Protein AF-0000000083252902 (afdb_homodimer)

Radius of gyration: 25.8 Å; Cα contacts (8 Å, |Δi|>4): 412; ch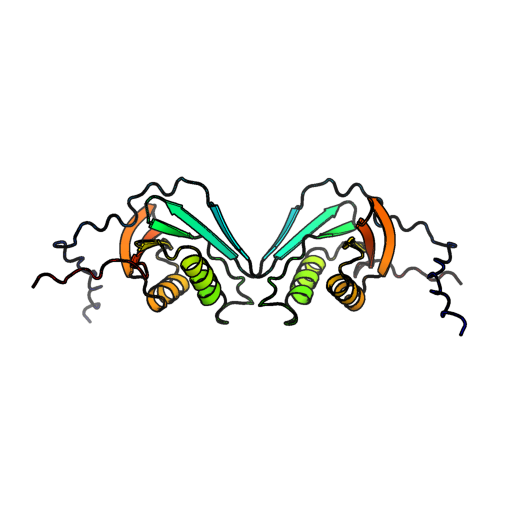ains: 2; bounding box: 54×84×50 Å

Foldseek 3Di:
DDDPPPPPPPPPPVPPPPCPPVPPPPDDDDDDDDAWAKDWDDDPLEIEIDDTDGDPVNPPVCPSVVRVVVSLVVCLSRQKYKYKDWPPCPVVVVSCVVVAKDFDDWDDPDVPTIMTMIMHGHPPHPDPPPPD/DDDPPPPDPPPPPVPPVPCPPVPPPPDDDDDDDDAWAKDWDDDPLEIEIDDTDGDPVNPPVCPSVVRVVVSLVVCLSRQKYKYKDWPVCPVVVVSCVVVAKDFDDWDDPDVPTIMTMIMHGHPPHDDPPPPD

pLDDT: mean 82.48, std 22.42, range [28.53, 98.75]

Sequence (264 aa):
MPQPKKEGIRWNSSSGKRACGRRRRSGPWTRGALVGSVRGSLTEGVGLIGKLIVHPDYQNRGIGKRLMASMEAAWREAKRFELFTGDRSEKNMRLYEKLGYRVCRTRQVHEGLTLVYMEKPGTMAPIATEESMPQPKKEGIRWNSSSGKRACGRRRRSGPWTRGALVGSVRGSLTEGVGLIGKLIVHPDYQNRGIGKRLMASMEAAWREAKRFELFTGDRSEKNMRLYEKLGYRVCRTRQVHEGLTLVYMEKPGTMAPIATEES

Organism: NCBI:txid582686

Secondary structure (DSSP, 8-state):
------------S-S----TTTS-TTSPP-EEEEEEEEEEEEETTEEEEEEEEE-GGG-SSSHHHHHHHHHHHH-TT-SEEEEEEETT-HHHHHHHHHTT-EEEEEEEEETTEEEEEEEEE-TTS-------/------------S------TTTS-TTSPP-EEEEEEEEEEEEETTEEEEEEEEE-GGG-SSSHHHHHHHHHHHH-TT-SEEEEEEETT-HHHHHHHHHTT-EEEEEEEEETTEEEEEEEEE-TTS-------

InterPro domains:
  IPR000182 GNAT domain [PF13508] (32-102)
  IPR000182 GNAT domain [PS51186] (1-123)
  IPR016181 Acyl-CoA N-acyltransferase [SSF55729] (32-121)
  IPR050832 Bacterial Acetyltransferase [PTHR43877] (29-107)

Structure (mmCIF, N/CA/C/O backbone):
data_AF-0000000083252902-model_v1
#
loop_
_entity.id
_entity.type
_entity.pdbx_description
1 polymer 'Acetyltransferase (GNAT) family protein'
#
loop_
_atom_site.group_PDB
_atom_site.id
_atom_site.type_symbol
_atom_site.label_atom_id
_atom_site.label_alt_id
_atom_site.label_comp_id
_atom_site.label_asym_id
_atom_site.label_entity_id
_atom_site.label_seq_id
_atom_site.pdbx_PDB_ins_code
_atom_site.Cartn_x
_atom_site.Cartn_y
_atom_site.Cartn_z
_atom_site.occupancy
_atom_site.B_iso_or_equiv
_atom_site.auth_seq_id
_atom_site.auth_comp_id
_atom_site.auth_asym_id
_atom_site.auth_atom_id
_atom_site.pdbx_PDB_model_num
ATOM 1 N N . MET A 1 1 ? 12.359 45.625 -19.719 1 34.44 1 MET A N 1
ATOM 2 C CA . MET A 1 1 ? 11.047 45.469 -19.109 1 34.44 1 MET A CA 1
ATOM 3 C C . MET A 1 1 ? 11.172 44.969 -17.672 1 34.44 1 MET A C 1
ATOM 5 O O . MET A 1 1 ? 11.922 44.031 -17.406 1 34.44 1 MET A O 1
ATOM 9 N N . PRO A 1 2 ? 10.727 45.656 -16.547 1 32.97 2 PRO A N 1
ATOM 10 C CA . PRO A 1 2 ? 11.125 45.312 -15.188 1 32.97 2 PRO A CA 1
ATOM 11 C C . PRO A 1 2 ? 10.594 43.938 -14.742 1 32.97 2 PRO A C 1
ATOM 13 O O . PRO A 1 2 ? 9.562 43.5 -1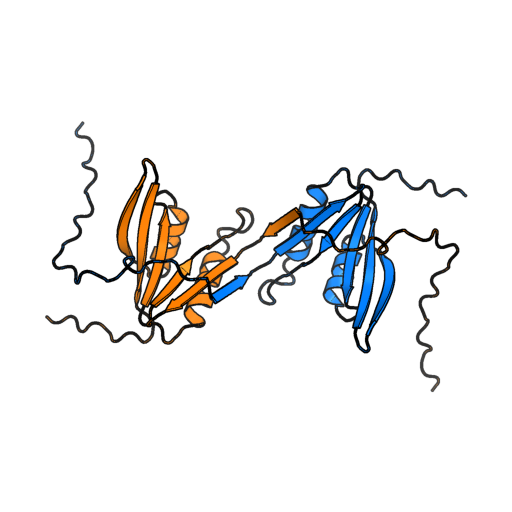5.242 1 32.97 2 PRO A O 1
ATOM 16 N N . GLN A 1 3 ? 11.508 42.969 -14.508 1 35.44 3 GLN A N 1
ATOM 17 C CA . GLN A 1 3 ? 11.211 41.594 -14.117 1 35.44 3 GLN A CA 1
ATOM 18 C C . GLN A 1 3 ? 10.281 41.562 -12.906 1 35.44 3 GLN A C 1
ATOM 20 O O . GLN A 1 3 ? 10.414 42.375 -11.992 1 35.44 3 GLN A O 1
ATOM 25 N N . PRO A 1 4 ? 9.055 41.062 -12.961 1 36.72 4 PRO A N 1
ATOM 26 C CA . PRO A 1 4 ? 8.117 41.094 -11.836 1 36.72 4 PRO A CA 1
ATOM 27 C C . PRO A 1 4 ? 8.75 40.594 -10.539 1 36.72 4 PRO A C 1
ATOM 29 O O . PRO A 1 4 ? 9.578 39.688 -10.547 1 36.72 4 PRO A O 1
ATOM 32 N N . LYS A 1 5 ? 8.977 41.406 -9.57 1 28.53 5 LYS A N 1
ATOM 33 C CA . LYS A 1 5 ? 9.461 41.156 -8.219 1 28.53 5 LYS A CA 1
ATOM 34 C C . LYS A 1 5 ? 8.742 39.969 -7.59 1 28.53 5 LYS A C 1
ATOM 36 O O . LYS A 1 5 ? 7.523 39.844 -7.695 1 28.53 5 LYS A O 1
ATOM 41 N N . LYS A 1 6 ? 9.445 38.844 -7.5 1 36.31 6 LYS A N 1
ATOM 42 C CA . LYS A 1 6 ? 9.047 37.656 -6.727 1 36.31 6 LYS A CA 1
ATOM 43 C C . LYS A 1 6 ? 8.469 38.062 -5.375 1 36.31 6 LYS A C 1
ATOM 45 O O . LYS A 1 6 ? 9.18 38.625 -4.535 1 36.31 6 LYS A O 1
ATOM 50 N N . GLU A 1 7 ? 7.277 38.719 -5.258 1 29.94 7 GLU A N 1
ATOM 51 C CA . GLU A 1 7 ? 6.668 39.125 -3.99 1 29.94 7 GLU A CA 1
ATOM 52 C C . GLU A 1 7 ? 6.887 38.031 -2.924 1 29.94 7 GLU A C 1
ATOM 54 O O . GLU A 1 7 ? 6.449 36.906 -3.082 1 29.94 7 GLU A O 1
ATOM 59 N N . GLY A 1 8 ? 7.938 38.062 -2.117 1 32.16 8 GLY A N 1
ATOM 60 C CA . GLY A 1 8 ? 8.242 37.281 -0.929 1 32.16 8 GLY A CA 1
ATOM 61 C C . GLY A 1 8 ? 7.09 37.219 0.059 1 32.16 8 GLY A C 1
ATOM 62 O O . GLY A 1 8 ? 6.449 38.219 0.333 1 32.16 8 GLY A O 1
ATOM 63 N N . ILE A 1 9 ? 6.305 36.219 0.123 1 36.88 9 ILE A N 1
ATOM 64 C CA . ILE A 1 9 ? 5.297 36.031 1.159 1 36.88 9 ILE A CA 1
ATOM 65 C C . ILE A 1 9 ? 5.809 36.562 2.492 1 36.88 9 ILE A C 1
ATOM 67 O O . ILE A 1 9 ? 6.801 36.062 3.033 1 36.88 9 ILE A O 1
ATOM 71 N N . ARG A 1 10 ? 5.801 37.875 2.686 1 33.16 10 ARG A N 1
ATOM 72 C CA . ARG A 1 10 ? 6.047 38.438 4 1 33.16 10 ARG A CA 1
ATOM 73 C C . ARG A 1 10 ? 5.188 37.781 5.066 1 33.16 10 ARG A C 1
ATOM 75 O O . ARG A 1 10 ? 3.959 37.844 5.016 1 33.16 10 ARG A O 1
ATOM 82 N N . TRP A 1 11 ? 5.75 36.75 5.809 1 34.94 11 TRP A N 1
ATOM 83 C CA . TRP A 1 11 ? 5.207 36.188 7.043 1 34.94 11 TRP A CA 1
ATOM 84 C C . TRP A 1 11 ? 4.941 37.281 8.07 1 34.94 11 TRP A C 1
ATOM 86 O O . TRP A 1 11 ? 5.859 38.031 8.461 1 34.94 11 TRP A O 1
ATOM 96 N N . ASN A 1 12 ? 3.957 38.062 7.988 1 34.09 12 ASN A N 1
ATOM 97 C CA . ASN A 1 12 ? 3.641 38.906 9.141 1 34.09 12 ASN A CA 1
ATOM 98 C C . ASN A 1 12 ? 3.832 38.156 10.453 1 34.09 12 ASN A C 1
ATOM 100 O O . ASN A 1 12 ? 3.301 37.062 10.625 1 34.09 12 ASN A O 1
ATOM 104 N N . SER A 1 13 ? 4.852 38.375 11.266 1 36.44 13 SER A N 1
ATOM 105 C CA . SER A 1 13 ? 5.391 37.906 12.531 1 36.44 13 SER A CA 1
ATOM 106 C C . SER A 1 13 ? 4.395 38.094 13.664 1 36.44 13 SER A C 1
ATOM 108 O O . SER A 1 13 ? 4.73 37.875 14.836 1 36.44 13 SER A O 1
ATOM 110 N N . SER A 1 14 ? 3.527 39.062 13.625 1 37.53 14 SER A N 1
ATOM 111 C CA . SER A 1 14 ? 2.783 39.031 14.875 1 37.53 14 SER A CA 1
ATOM 112 C C . SER A 1 14 ? 2.361 37.594 15.211 1 37.53 14 SER A C 1
ATOM 114 O O . SER A 1 14 ? 1.333 37.375 15.859 1 37.53 14 SER A O 1
ATOM 116 N N . SER A 1 15 ? 2.758 36.625 14.422 1 38.78 15 SER A N 1
ATOM 117 C CA . SER A 1 15 ? 2.406 35.25 14.109 1 38.78 15 SER A CA 1
ATOM 118 C C . SER A 1 15 ? 2.52 34.344 15.344 1 38.78 15 SER A C 1
ATOM 120 O O . SER A 1 15 ? 3.59 34.25 15.945 1 38.78 15 SER A O 1
ATOM 122 N N . GLY A 1 16 ? 1.604 34.344 16.297 1 42.03 16 GLY A N 1
ATOM 123 C CA . GLY A 1 16 ? 1.667 33.281 17.297 1 42.03 16 GLY A CA 1
ATOM 124 C C . GLY A 1 16 ? 2.549 32.125 16.875 1 42.03 16 GLY A C 1
ATOM 125 O O . GLY A 1 16 ? 2.42 31.625 15.758 1 42.03 16 GLY A O 1
ATOM 126 N N . LYS A 1 17 ? 3.922 32.156 17.016 1 46.84 17 LYS A N 1
ATOM 127 C CA . LYS A 1 17 ? 4.969 31.188 16.719 1 46.84 17 LYS A CA 1
ATOM 128 C C . LYS A 1 17 ? 4.387 29.781 16.562 1 46.84 17 LYS A C 1
ATOM 130 O O . LYS A 1 17 ? 3.975 29.172 17.547 1 46.84 17 LYS A O 1
ATOM 135 N N . ARG A 1 18 ? 3.568 29.562 15.711 1 54.19 18 ARG A N 1
ATOM 136 C CA . ARG A 1 18 ? 2.879 28.297 15.5 1 54.19 18 ARG A CA 1
ATOM 137 C C . ARG A 1 18 ? 3.857 27.125 15.562 1 54.19 18 ARG A C 1
ATOM 139 O O . ARG A 1 18 ? 4.945 27.188 14.984 1 54.19 18 ARG A 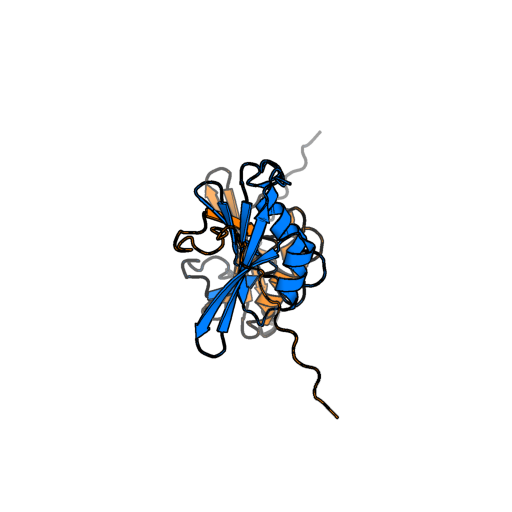O 1
ATOM 146 N N . ALA A 1 19 ? 3.869 26.484 16.719 1 64.5 19 ALA A N 1
ATOM 147 C CA . ALA A 1 19 ? 4.566 25.266 17.125 1 64.5 19 ALA A CA 1
ATOM 148 C C . ALA A 1 19 ? 4.652 24.266 15.969 1 64.5 19 ALA A C 1
ATOM 150 O O . ALA A 1 19 ? 5.305 23.219 16.078 1 64.5 19 ALA A O 1
ATOM 151 N N . CYS A 1 20 ? 4.242 24.859 14.781 1 75.88 20 CYS A N 1
ATOM 152 C CA . CYS A 1 20 ? 4.211 23.875 13.703 1 75.88 20 CYS A CA 1
ATOM 153 C C . CYS A 1 20 ? 5.617 23.547 13.227 1 75.88 20 CYS A C 1
ATOM 155 O O . CYS A 1 20 ? 6.441 24.438 13.031 1 75.88 20 CYS A O 1
ATOM 157 N N . GLY A 1 21 ? 5.809 22.375 13.008 1 68.75 21 GLY A N 1
ATOM 158 C CA . GLY A 1 21 ? 7.051 21.891 12.445 1 68.75 21 GLY A CA 1
ATOM 159 C C . GLY A 1 21 ? 8.195 21.859 13.438 1 68.75 21 GLY A C 1
ATOM 160 O O . GLY A 1 21 ? 9.352 21.641 13.062 1 68.75 21 GLY A O 1
ATOM 161 N N . ARG A 1 22 ? 7.988 22.312 14.562 1 64.56 22 ARG A N 1
ATOM 162 C CA . ARG A 1 22 ? 9.094 22.391 15.508 1 64.56 22 ARG A CA 1
ATOM 163 C C . ARG A 1 22 ? 9.359 21.031 16.156 1 64.56 22 ARG A C 1
ATOM 165 O O . ARG A 1 22 ? 10.43 20.828 16.75 1 64.56 22 ARG A O 1
ATOM 172 N N . ARG A 1 23 ? 8.25 20.234 16.219 1 59.16 23 ARG A N 1
ATOM 173 C CA . ARG A 1 23 ? 8.484 19 16.969 1 59.16 23 ARG A CA 1
ATOM 174 C C . ARG A 1 23 ? 9.32 18.016 16.156 1 59.16 23 ARG A C 1
ATOM 176 O O . ARG A 1 23 ? 9.148 17.906 14.93 1 59.16 23 ARG A O 1
ATOM 183 N N . ARG A 1 24 ? 10.461 17.578 16.859 1 56.94 24 ARG A N 1
ATOM 184 C CA . ARG A 1 24 ? 11.352 16.562 16.297 1 56.94 24 ARG A CA 1
ATOM 185 C C . ARG A 1 24 ? 10.57 15.367 15.781 1 56.94 24 ARG A C 1
ATOM 187 O O . ARG A 1 24 ? 9.844 14.727 16.547 1 56.94 24 ARG A O 1
ATOM 194 N N . ARG A 1 25 ? 10.234 15.297 14.523 1 61.09 25 ARG A N 1
ATOM 195 C CA . ARG A 1 25 ? 9.547 14.273 13.75 1 61.09 25 ARG A CA 1
ATOM 196 C C . ARG A 1 25 ? 10.266 12.93 13.867 1 61.09 25 ARG A C 1
ATOM 198 O O . ARG A 1 25 ? 10.938 12.492 12.93 1 61.09 25 ARG A O 1
ATOM 205 N N . SER A 1 26 ? 10.758 12.664 15.133 1 64.5 26 SER A N 1
ATOM 206 C CA . SER A 1 26 ? 11.625 11.492 15.133 1 64.5 26 SER A CA 1
ATOM 207 C C . SER A 1 26 ? 10.867 10.242 15.57 1 64.5 26 SER A C 1
ATOM 209 O O . SER A 1 26 ? 11.398 9.133 15.516 1 64.5 26 SER A O 1
ATOM 211 N N . GLY A 1 27 ? 9.641 10.422 15.961 1 76.75 27 GLY A N 1
ATOM 212 C CA . GLY A 1 27 ? 9.039 9.188 16.438 1 76.75 27 GLY A CA 1
ATOM 213 C C . GLY A 1 27 ? 8.492 8.32 15.32 1 76.75 27 GLY A C 1
ATOM 214 O O . GLY A 1 27 ? 8.328 8.781 14.195 1 76.75 27 GLY A O 1
ATOM 215 N N . PRO A 1 28 ? 8.32 7.082 15.695 1 88.19 28 PRO A N 1
ATOM 216 C CA . PRO A 1 28 ? 7.812 6.133 14.703 1 88.19 28 PRO A CA 1
ATOM 217 C C . PRO A 1 28 ? 6.375 6.438 14.281 1 88.19 28 PRO A C 1
ATOM 219 O O . PRO A 1 28 ? 5.605 7.008 15.055 1 88.19 28 PRO A O 1
ATOM 222 N N . TRP A 1 29 ? 6.094 6.113 13.062 1 94.19 29 TRP A N 1
ATOM 223 C CA . TRP A 1 29 ? 4.703 6.117 12.609 1 94.19 29 TRP A CA 1
ATOM 224 C C . TRP A 1 29 ? 3.893 5.055 13.344 1 94.19 29 TRP A C 1
ATOM 226 O O . TRP A 1 29 ? 4.332 3.908 13.469 1 94.19 29 TRP A O 1
ATOM 236 N N . THR A 1 30 ? 2.756 5.441 13.773 1 96 30 THR A N 1
ATOM 237 C CA . THR A 1 30 ? 1.997 4.512 14.602 1 96 30 THR A CA 1
ATOM 238 C C . THR A 1 30 ? 0.735 4.047 13.875 1 96 30 THR A C 1
ATOM 240 O O . THR A 1 30 ? 0.071 3.107 14.32 1 96 30 THR A O 1
ATOM 243 N N . ARG A 1 31 ? 0.408 4.656 12.82 1 96.19 31 ARG A N 1
ATOM 244 C CA . ARG A 1 31 ? -0.772 4.309 12.031 1 96.19 31 ARG A CA 1
ATOM 245 C C . ARG A 1 31 ? -0.519 4.52 10.539 1 96.19 31 ARG A C 1
ATOM 247 O O . ARG A 1 31 ? 0.429 5.207 10.156 1 96.19 31 ARG A O 1
ATOM 254 N N . GLY A 1 32 ? -1.348 3.852 9.805 1 97.56 32 GLY A N 1
ATOM 255 C CA . GLY A 1 32 ? -1.296 4.051 8.359 1 97.56 32 GLY A CA 1
ATOM 256 C C . GLY A 1 32 ? -2.547 3.574 7.648 1 97.56 32 GLY A C 1
ATOM 257 O O . GLY A 1 32 ? -3.396 2.914 8.25 1 97.56 32 GLY A O 1
ATOM 258 N N . ALA A 1 33 ? -2.707 4.016 6.387 1 97.69 33 ALA A N 1
ATOM 259 C CA . ALA A 1 33 ? -3.742 3.549 5.469 1 97.69 33 ALA A CA 1
ATOM 260 C C . ALA A 1 33 ? -3.139 3.098 4.145 1 97.69 33 ALA A C 1
ATOM 262 O O . ALA A 1 33 ? -2.127 3.645 3.697 1 97.69 33 ALA A O 1
ATOM 263 N N . LEU A 1 34 ? -3.738 2.09 3.639 1 98 34 LEU A N 1
ATOM 264 C CA . LEU A 1 34 ? -3.244 1.452 2.422 1 98 34 LEU A CA 1
ATOM 265 C C . LEU A 1 34 ? -4.383 1.202 1.44 1 98 34 LEU A C 1
ATOM 267 O O . LEU A 1 34 ? -5.453 0.725 1.83 1 98 34 LEU A O 1
ATOM 271 N N . VAL A 1 35 ? -4.109 1.546 0.139 1 98.56 35 VAL A N 1
ATOM 272 C CA . VAL A 1 35 ? -5.105 1.299 -0.896 1 98.56 35 VAL A CA 1
ATOM 273 C C . VAL A 1 35 ? -4.898 -0.089 -1.496 1 98.56 35 VAL A C 1
ATOM 275 O O . VAL A 1 35 ? -5.84 -0.874 -1.607 1 98.56 35 VAL A O 1
ATOM 278 N N . GLY A 1 36 ? -3.678 -0.384 -1.845 1 98.75 36 GLY A N 1
ATOM 279 C CA . GLY A 1 36 ? -3.34 -1.671 -2.434 1 98.75 36 GLY A CA 1
ATOM 280 C C . GLY A 1 36 ? -1.847 -1.883 -2.588 1 98.75 36 GLY A C 1
ATOM 281 O O . GLY A 1 36 ? -1.1 -0.93 -2.818 1 98.75 36 GLY A O 1
ATOM 282 N N . SER A 1 37 ? -1.479 -3.141 -2.523 1 98.75 37 SER A N 1
ATOM 283 C CA . SER A 1 37 ? -0.069 -3.471 -2.705 1 98.75 37 SER A CA 1
ATOM 284 C C . SER A 1 37 ? 0.119 -4.957 -2.98 1 98.75 37 SER A C 1
ATOM 286 O O . SER A 1 37 ? -0.803 -5.754 -2.785 1 98.75 37 SER A O 1
ATOM 288 N N . VAL A 1 38 ? 1.312 -5.332 -3.455 1 98.62 38 VAL A N 1
ATOM 289 C CA . VAL A 1 38 ? 1.717 -6.711 -3.693 1 98.62 38 VAL A CA 1
ATOM 290 C C . VAL A 1 38 ? 3.229 -6.844 -3.527 1 98.62 38 VAL A C 1
ATOM 292 O O . VAL A 1 38 ? 3.965 -5.867 -3.691 1 98.62 38 VAL A O 1
ATOM 295 N N . ARG A 1 39 ? 3.662 -8.008 -3.199 1 98 39 ARG A N 1
ATOM 296 C CA . ARG A 1 39 ? 5.09 -8.289 -3.062 1 98 39 ARG A CA 1
ATOM 297 C C . ARG A 1 39 ? 5.492 -9.5 -3.889 1 98 39 ARG A C 1
ATOM 299 O O . ARG A 1 39 ? 4.645 -10.312 -4.262 1 98 39 ARG A O 1
ATOM 306 N N . GLY A 1 40 ? 6.793 -9.594 -4.152 1 97.06 40 GLY A N 1
ATOM 307 C CA . GLY A 1 40 ? 7.277 -10.742 -4.906 1 97.06 40 GLY A CA 1
ATOM 308 C C . GLY A 1 40 ? 8.789 -10.906 -4.84 1 97.06 40 GLY A C 1
ATOM 309 O O . GLY A 1 40 ? 9.492 -10.008 -4.379 1 97.06 40 GLY A O 1
ATOM 310 N N . SER A 1 41 ? 9.227 -12.07 -5.188 1 96.31 41 SER A N 1
ATOM 311 C CA . SER A 1 41 ? 10.641 -12.391 -5.355 1 96.31 41 SER A CA 1
ATOM 312 C C . SER A 1 41 ? 10.852 -13.391 -6.484 1 96.31 41 SER A C 1
ATOM 314 O O . SER A 1 41 ? 9.977 -14.219 -6.758 1 96.31 41 SER A O 1
ATOM 316 N N . LEU A 1 42 ? 11.898 -13.289 -7.09 1 94.31 42 LEU A N 1
ATOM 317 C CA . LEU A 1 42 ? 12.289 -14.234 -8.125 1 94.31 42 LEU A CA 1
ATOM 318 C C . LEU A 1 42 ? 13.492 -15.062 -7.684 1 94.31 42 LEU A C 1
ATOM 320 O O . LEU A 1 42 ? 14.555 -14.508 -7.391 1 94.31 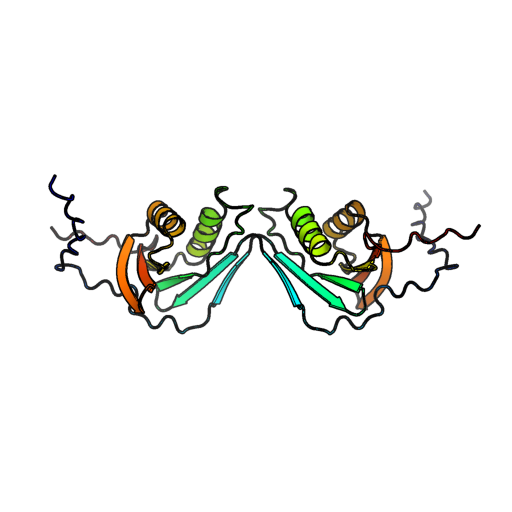42 LEU A O 1
ATOM 324 N N . THR A 1 43 ? 13.281 -16.359 -7.602 1 91.81 43 THR A N 1
ATOM 325 C CA . THR A 1 43 ? 14.359 -17.266 -7.211 1 91.81 43 THR A CA 1
ATOM 326 C C . THR A 1 43 ? 14.383 -18.484 -8.117 1 91.81 43 THR A C 1
ATOM 328 O O . THR A 1 43 ? 13.367 -19.172 -8.266 1 91.81 43 THR A O 1
ATOM 331 N N . GLU A 1 44 ? 15.5 -18.734 -8.766 1 90.38 44 GLU A N 1
ATOM 332 C CA . GLU A 1 44 ? 15.703 -19.906 -9.602 1 90.38 44 GLU A CA 1
ATOM 333 C C . GLU A 1 44 ? 14.617 -20.031 -10.672 1 90.38 44 GLU A C 1
ATOM 335 O O . GLU A 1 44 ? 14.055 -21.109 -10.859 1 90.38 44 GLU A O 1
ATOM 340 N N . GLY A 1 45 ? 14.258 -18.953 -11.211 1 91.69 45 GLY A N 1
ATOM 341 C CA . GLY A 1 45 ? 13.336 -18.922 -12.336 1 91.69 45 GLY A CA 1
ATOM 342 C C . GLY A 1 45 ? 11.875 -18.984 -11.914 1 91.69 45 GLY A C 1
ATOM 343 O O . GLY A 1 45 ? 10.984 -19.078 -12.766 1 91.69 45 GLY A O 1
ATOM 344 N N . VAL A 1 46 ? 11.648 -18.938 -10.594 1 93.56 46 VAL A N 1
ATOM 345 C CA . VAL A 1 46 ? 10.273 -18.969 -10.094 1 93.56 46 VAL A CA 1
ATOM 346 C C . VAL A 1 46 ? 9.922 -17.625 -9.469 1 93.56 46 VAL A C 1
ATOM 348 O O . VAL A 1 46 ? 10.602 -17.156 -8.547 1 93.56 46 VAL A O 1
ATOM 351 N N . GLY A 1 47 ? 8.984 -16.953 -10.031 1 95.38 47 GLY A N 1
ATOM 352 C CA . GLY A 1 47 ? 8.453 -15.742 -9.43 1 95.38 47 GLY A CA 1
ATOM 353 C C . GLY A 1 47 ? 7.406 -16.016 -8.367 1 95.38 47 GLY A C 1
ATOM 354 O O . GLY A 1 47 ? 6.297 -16.453 -8.68 1 95.38 47 GLY A O 1
ATOM 355 N N . LEU A 1 48 ? 7.809 -15.781 -7.152 1 96.06 48 LEU A N 1
ATOM 356 C CA . LEU A 1 48 ? 6.855 -15.898 -6.055 1 96.06 48 LEU A CA 1
ATOM 357 C C . LEU A 1 48 ? 6.148 -14.562 -5.812 1 96.06 48 LEU A C 1
ATOM 359 O O . LEU A 1 48 ? 6.801 -13.531 -5.664 1 96.06 48 LEU A O 1
ATOM 363 N N . ILE A 1 49 ? 4.855 -14.625 -5.848 1 96.88 49 ILE A N 1
ATOM 364 C CA . ILE A 1 49 ? 4.051 -13.43 -5.617 1 96.88 49 ILE A CA 1
ATOM 365 C C . ILE A 1 49 ? 3.139 -13.641 -4.414 1 96.88 49 ILE A C 1
ATOM 367 O O . ILE A 1 49 ? 2.574 -14.727 -4.242 1 96.88 49 ILE A O 1
ATOM 371 N N . GLY A 1 50 ? 3.059 -12.617 -3.594 1 96.25 50 GLY A N 1
ATOM 372 C CA . GLY A 1 50 ? 2.184 -12.703 -2.436 1 96.25 50 GLY A CA 1
ATOM 373 C C . GLY A 1 50 ? 1.908 -11.352 -1.796 1 96.25 50 GLY A C 1
ATOM 374 O O . GLY A 1 50 ? 2.273 -10.312 -2.348 1 96.25 50 GLY A O 1
ATOM 375 N N . LYS A 1 51 ? 1.134 -11.453 -0.747 1 96.62 51 LYS A N 1
ATOM 376 C CA . LYS A 1 51 ? 0.795 -10.273 0.036 1 96.62 51 LYS A CA 1
ATOM 377 C C . LYS A 1 51 ? 0.02 -9.258 -0.805 1 96.62 51 LYS A C 1
ATOM 379 O O . LYS A 1 51 ? 0.309 -8.062 -0.766 1 96.62 51 LYS A O 1
ATOM 384 N N . LEU A 1 52 ? -0.822 -9.867 -1.563 1 97.94 52 LEU A N 1
ATOM 385 C CA . LEU A 1 52 ? -1.738 -9 -2.297 1 97.94 52 LEU A CA 1
ATOM 386 C C . LEU A 1 52 ? -2.814 -8.445 -1.372 1 97.94 52 LEU A C 1
ATOM 388 O O . LEU A 1 52 ? -3.57 -9.203 -0.761 1 97.94 52 LEU A O 1
ATOM 392 N N . ILE A 1 53 ? -2.816 -7.121 -1.294 1 97.56 53 ILE A N 1
ATOM 393 C CA . ILE A 1 53 ? -3.807 -6.445 -0.463 1 97.56 53 ILE A CA 1
ATOM 394 C C . ILE A 1 53 ? -4.445 -5.305 -1.251 1 97.56 53 ILE A C 1
ATOM 396 O O . ILE A 1 53 ? -3.75 -4.52 -1.9 1 97.56 53 ILE A O 1
ATOM 400 N N . VAL A 1 54 ? -5.75 -5.34 -1.181 1 98.25 54 VAL A N 1
ATOM 401 C CA . VAL A 1 54 ? -6.523 -4.203 -1.668 1 98.25 54 VAL A CA 1
ATOM 402 C C . VAL A 1 54 ? -7.566 -3.805 -0.627 1 98.25 54 VAL A C 1
ATOM 404 O O . VAL A 1 54 ? -8.352 -4.641 -0.173 1 98.25 54 VAL A O 1
ATOM 407 N N . HIS A 1 55 ? -7.504 -2.559 -0.257 1 97.88 55 HIS A N 1
ATOM 408 C CA . HIS A 1 55 ? -8.5 -2.08 0.697 1 97.88 55 HIS A CA 1
ATOM 409 C C . HIS A 1 55 ? -9.914 -2.373 0.21 1 97.88 55 HIS A C 1
ATOM 411 O O . HIS A 1 55 ? -10.219 -2.197 -0.972 1 97.88 55 HIS A O 1
ATOM 417 N N . PRO A 1 56 ? -10.852 -2.781 1.129 1 97 56 PRO A N 1
ATOM 418 C CA . PRO A 1 56 ? -12.211 -3.143 0.733 1 97 56 PRO A CA 1
ATOM 419 C C . PRO A 1 56 ? -12.906 -2.049 -0.078 1 97 56 PRO A C 1
ATOM 421 O O . PRO A 1 56 ? -13.555 -2.34 -1.082 1 97 56 PRO A O 1
ATOM 424 N N . ASP A 1 57 ? -12.695 -0.772 0.242 1 95.38 57 ASP A N 1
ATOM 425 C CA . ASP A 1 57 ? -13.359 0.35 -0.416 1 95.38 57 ASP A CA 1
ATOM 426 C C . ASP A 1 57 ? -12.852 0.522 -1.848 1 95.38 57 ASP A C 1
ATOM 428 O O . ASP A 1 57 ? -13.438 1.274 -2.629 1 95.38 57 ASP A O 1
ATOM 432 N N . TYR A 1 58 ? -11.844 -0.227 -2.176 1 96.88 58 TYR A N 1
ATOM 433 C CA . TYR A 1 58 ? -11.242 -0.05 -3.49 1 96.88 58 TYR A CA 1
ATOM 434 C C . TYR A 1 58 ? -11.258 -1.355 -4.277 1 96.88 58 TYR A C 1
ATOM 436 O O . TYR A 1 58 ? -10.617 -1.461 -5.328 1 96.88 58 TYR A O 1
ATOM 444 N N . GLN A 1 59 ? -11.906 -2.357 -3.826 1 96.75 59 GLN A N 1
ATOM 445 C CA . GLN A 1 59 ? -11.945 -3.658 -4.488 1 96.75 59 GLN A CA 1
ATOM 446 C C . GLN A 1 59 ? -12.938 -3.656 -5.645 1 96.75 59 GLN A C 1
ATOM 448 O O . GLN A 1 59 ? -13.711 -2.711 -5.801 1 96.75 59 GLN A O 1
ATOM 453 N N . ASN A 1 60 ? -12.75 -4.691 -6.5 1 96.31 60 ASN A N 1
ATOM 454 C CA . ASN A 1 60 ? -13.617 -4.891 -7.656 1 96.31 60 ASN A CA 1
ATOM 455 C C . ASN A 1 60 ? -13.5 -3.74 -8.648 1 96.31 60 ASN A C 1
ATOM 457 O O . ASN A 1 60 ? -14.484 -3.359 -9.281 1 96.31 60 ASN A O 1
ATOM 461 N N . ARG A 1 61 ? -12.344 -3.146 -8.719 1 95.44 61 ARG A N 1
ATOM 462 C CA . ARG A 1 61 ? -12.055 -2.045 -9.625 1 95.44 61 ARG A CA 1
ATOM 463 C C . ARG A 1 61 ? -10.844 -2.355 -10.5 1 95.44 61 ARG A C 1
ATOM 465 O O . ARG A 1 61 ? -10.242 -1.452 -11.086 1 95.44 61 ARG A O 1
ATOM 472 N N . GLY A 1 62 ? -10.422 -3.564 -10.398 1 97.19 62 GLY A N 1
ATOM 473 C CA . GLY A 1 62 ? -9.336 -4.004 -11.266 1 97.19 62 GLY A CA 1
ATOM 474 C C . GLY A 1 62 ? -7.965 -3.764 -10.664 1 97.19 62 GLY A C 1
ATOM 475 O O . GLY A 1 62 ? -6.945 -4.051 -11.297 1 97.19 62 GLY A O 1
ATOM 476 N N . ILE A 1 63 ? -7.891 -3.312 -9.508 1 98.06 63 ILE A N 1
ATOM 477 C CA . ILE A 1 63 ? -6.625 -2.969 -8.875 1 98.06 63 ILE A CA 1
ATOM 478 C C . ILE A 1 63 ? -5.805 -4.238 -8.641 1 98.06 63 ILE A C 1
ATOM 480 O O . ILE A 1 63 ? -4.609 -4.273 -8.93 1 98.06 63 ILE A O 1
ATOM 484 N N . GLY A 1 64 ? -6.438 -5.305 -8.109 1 98.38 64 GLY A N 1
ATOM 485 C CA . GLY A 1 64 ? -5.734 -6.559 -7.902 1 98.38 64 GLY A CA 1
ATOM 486 C C . GLY A 1 64 ? -5.129 -7.117 -9.18 1 98.38 64 GLY A C 1
ATOM 487 O O . GLY A 1 64 ? -3.969 -7.539 -9.188 1 98.38 64 GLY A O 1
ATOM 488 N N . LYS A 1 65 ? -5.93 -7.078 -10.156 1 9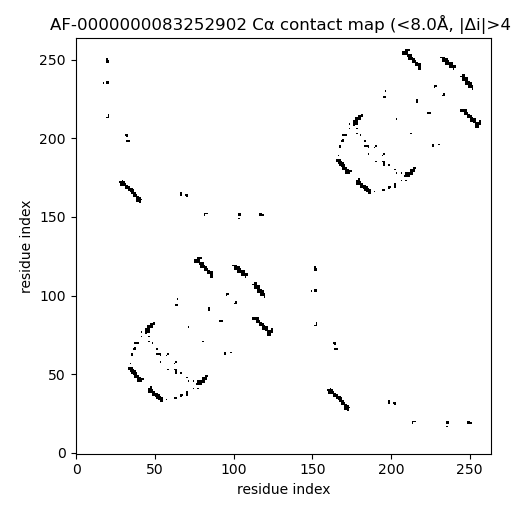8.44 65 LYS A N 1
ATOM 489 C CA . LYS A 1 65 ? -5.484 -7.559 -11.453 1 98.44 65 LYS A CA 1
ATOM 490 C C . LYS A 1 65 ? -4.273 -6.766 -11.953 1 98.44 65 LYS A C 1
ATOM 492 O O . LYS A 1 65 ? -3.299 -7.348 -12.43 1 98.44 65 LYS A O 1
ATOM 497 N N . ARG A 1 66 ? -4.332 -5.469 -11.836 1 98.06 66 ARG A N 1
ATOM 498 C CA . ARG A 1 66 ? -3.256 -4.605 -12.305 1 98.06 66 ARG A CA 1
ATOM 499 C C . ARG A 1 66 ? -1.988 -4.812 -11.484 1 98.06 66 ARG A C 1
ATOM 501 O O . ARG A 1 66 ? -0.881 -4.793 -12.023 1 98.06 66 ARG A O 1
ATOM 508 N N . LEU A 1 67 ? -2.123 -5.004 -10.188 1 98.62 67 LEU A N 1
ATOM 509 C CA . LEU A 1 67 ? -0.984 -5.27 -9.312 1 98.62 67 LEU A CA 1
ATOM 510 C C . LEU A 1 67 ? -0.298 -6.574 -9.703 1 98.62 67 LEU A C 1
ATOM 512 O O . LEU A 1 67 ? 0.928 -6.625 -9.828 1 98.62 67 LEU A O 1
ATOM 516 N N . MET A 1 68 ? -1.106 -7.598 -9.93 1 98.38 68 MET A N 1
ATOM 517 C CA . MET A 1 68 ? -0.562 -8.891 -10.344 1 98.38 68 MET A CA 1
ATOM 518 C C . MET A 1 68 ? 0.158 -8.773 -11.68 1 98.38 68 MET A C 1
ATOM 520 O O . MET A 1 68 ? 1.26 -9.305 -11.844 1 98.38 68 MET A O 1
ATOM 524 N N . ALA A 1 69 ? -0.441 -8.062 -12.602 1 97.62 69 ALA A N 1
ATOM 525 C CA . ALA A 1 69 ? 0.145 -7.875 -13.922 1 97.62 69 ALA A CA 1
ATOM 526 C C . ALA A 1 69 ? 1.483 -7.148 -13.828 1 97.62 69 ALA A C 1
ATOM 528 O O . ALA A 1 69 ? 2.424 -7.473 -14.562 1 97.62 69 ALA A O 1
ATOM 529 N N . SER A 1 70 ? 1.557 -6.176 -13 1 97.06 70 SER A N 1
ATOM 530 C CA . SER A 1 70 ? 2.795 -5.418 -12.836 1 97.06 70 SER A CA 1
ATOM 531 C C . SER A 1 70 ? 3.926 -6.312 -12.328 1 97.06 70 SER A C 1
ATOM 533 O O . SER A 1 70 ? 5.074 -6.168 -12.758 1 97.06 70 SER A O 1
ATOM 535 N N . MET A 1 71 ? 3.619 -7.25 -11.414 1 96.75 71 MET A N 1
ATOM 536 C CA . MET A 1 71 ? 4.621 -8.164 -10.875 1 96.75 71 MET A CA 1
ATOM 537 C C . MET A 1 71 ? 5.117 -9.125 -11.961 1 96.75 71 MET A C 1
ATOM 539 O O . MET A 1 71 ? 6.32 -9.352 -12.086 1 96.75 71 MET A O 1
ATOM 543 N N . GLU A 1 72 ? 4.184 -9.633 -12.664 1 97.19 72 GLU A N 1
ATOM 544 C CA . GLU A 1 72 ? 4.547 -10.562 -13.727 1 97.19 72 GLU A CA 1
ATOM 545 C C . GLU A 1 72 ? 5.395 -9.875 -14.797 1 97.19 72 GLU A C 1
ATOM 547 O O . GLU A 1 72 ? 6.34 -10.469 -15.328 1 97.19 72 GLU A O 1
ATOM 552 N N . ALA A 1 73 ? 5.066 -8.664 -15.094 1 96.56 73 ALA A N 1
ATOM 553 C CA . ALA A 1 73 ? 5.77 -7.91 -16.125 1 96.56 73 ALA A CA 1
ATOM 554 C C . ALA A 1 73 ? 7.203 -7.605 -15.703 1 96.56 73 ALA A C 1
ATOM 556 O O . ALA A 1 73 ? 8.078 -7.383 -16.547 1 96.56 73 ALA A O 1
ATOM 557 N N . ALA A 1 74 ? 7.445 -7.617 -14.453 1 95.69 74 ALA A N 1
ATOM 558 C CA . ALA A 1 74 ? 8.773 -7.305 -13.922 1 95.69 74 ALA A CA 1
ATOM 559 C C . ALA A 1 74 ? 9.734 -8.477 -14.125 1 95.69 74 ALA A C 1
ATOM 561 O O . ALA A 1 74 ? 10.953 -8.305 -14.039 1 95.69 74 ALA A O 1
ATOM 562 N N . TRP A 1 75 ? 9.219 -9.695 -14.281 1 95.88 75 TRP A N 1
ATOM 563 C CA . TRP A 1 75 ? 10.047 -10.891 -14.406 1 95.88 75 TRP A CA 1
ATOM 564 C C . TRP A 1 75 ? 9.672 -11.688 -15.648 1 95.88 75 TRP A C 1
ATOM 566 O O . TRP A 1 75 ? 9.234 -12.836 -15.547 1 95.88 75 TRP A O 1
ATOM 576 N N . ARG A 1 76 ? 9.992 -11.188 -16.766 1 93.69 76 ARG A N 1
ATOM 577 C CA . ARG A 1 76 ? 9.68 -11.828 -18.031 1 93.69 76 ARG A CA 1
ATOM 578 C C . ARG A 1 76 ? 10.469 -13.117 -18.203 1 93.69 76 ARG A C 1
ATOM 580 O O . ARG A 1 76 ? 10.055 -14.008 -18.953 1 93.69 76 ARG A O 1
ATOM 587 N N . GLU A 1 77 ? 11.531 -13.227 -17.453 1 94.69 77 GLU A N 1
ATOM 588 C CA . GLU A 1 77 ? 12.398 -14.398 -17.562 1 94.69 77 GLU A CA 1
ATOM 589 C C . GLU A 1 77 ? 11.898 -15.547 -16.703 1 94.69 77 GLU A C 1
ATOM 591 O O . GLU A 1 77 ? 12.43 -16.656 -16.766 1 94.69 77 GLU A O 1
ATOM 596 N N . ALA A 1 78 ? 10.93 -15.289 -15.859 1 95.38 78 ALA A N 1
ATOM 597 C CA . ALA A 1 78 ? 10.414 -16.344 -14.984 1 95.38 78 ALA A CA 1
ATOM 598 C C . ALA A 1 78 ? 9.875 -17.516 -15.789 1 95.38 78 ALA A C 1
ATOM 600 O O . ALA A 1 78 ? 9.164 -17.328 -16.781 1 95.38 78 ALA A O 1
ATOM 601 N N . LYS A 1 79 ? 10.172 -18.734 -15.352 1 94.06 79 LYS A N 1
ATOM 602 C CA . LYS A 1 79 ? 9.625 -19.938 -15.953 1 94.06 79 LYS A CA 1
ATOM 603 C C . LYS A 1 79 ? 8.18 -20.172 -15.516 1 94.06 79 LYS A C 1
ATOM 605 O O . LYS A 1 79 ? 7.371 -20.703 -16.281 1 94.06 79 LYS A O 1
ATOM 610 N N . ARG A 1 80 ? 8 -19.734 -14.32 1 95 80 ARG A N 1
ATOM 611 C CA . ARG A 1 80 ? 6.648 -19.828 -13.781 1 95 80 ARG A CA 1
ATOM 612 C C . ARG A 1 80 ? 6.465 -18.875 -12.602 1 95 80 ARG A C 1
ATOM 614 O O . ARG A 1 80 ? 7.441 -18.422 -12 1 95 80 ARG A O 1
ATOM 621 N N . PHE A 1 81 ? 5.273 -18.594 -12.344 1 96.06 81 PHE A N 1
ATOM 622 C CA . PHE A 1 81 ? 4.875 -17.844 -11.156 1 96.06 81 PHE A CA 1
ATOM 623 C C . PHE A 1 81 ? 4.125 -18.734 -10.172 1 96.06 81 PHE A C 1
ATOM 625 O O . PHE A 1 81 ? 3.365 -19.625 -10.586 1 96.06 81 PHE A O 1
ATOM 632 N N . GLU A 1 82 ? 4.391 -18.469 -8.93 1 96.31 82 GLU A N 1
ATOM 633 C CA . GLU A 1 82 ? 3.699 -19.188 -7.867 1 96.31 82 GLU A CA 1
ATOM 634 C C . GLU A 1 82 ? 3.133 -18.234 -6.82 1 96.31 82 GLU A C 1
ATOM 636 O O . GLU A 1 82 ? 3.691 -17.172 -6.582 1 96.31 82 GLU A O 1
ATOM 641 N N . LEU A 1 83 ? 2.037 -18.703 -6.254 1 96.06 83 LEU A N 1
ATOM 642 C CA . LEU A 1 83 ? 1.457 -18.016 -5.109 1 96.06 83 LEU A CA 1
ATOM 643 C C . LEU A 1 83 ? 0.678 -18.984 -4.227 1 96.06 83 LEU A C 1
ATOM 645 O O . LEU A 1 83 ? 0.546 -20.156 -4.555 1 96.06 83 LEU A O 1
ATOM 649 N N . PHE A 1 84 ? 0.239 -18.422 -3.104 1 95.12 84 PHE A N 1
ATOM 650 C CA . PHE A 1 84 ? -0.681 -19.203 -2.293 1 95.12 84 PHE A CA 1
ATOM 651 C C . PHE A 1 84 ? -1.683 -18.312 -1.579 1 95.12 84 PHE A C 1
ATOM 653 O O . PHE A 1 84 ? -1.448 -17.109 -1.428 1 95.12 84 PHE A O 1
ATOM 660 N N . THR A 1 85 ? -2.738 -18.859 -1.249 1 94.75 85 THR A N 1
ATOM 661 C CA . THR A 1 85 ? -3.795 -18.188 -0.5 1 94.75 85 THR A CA 1
ATOM 662 C C . THR A 1 85 ? -4.527 -19.172 0.403 1 94.75 85 THR A C 1
ATOM 664 O O . THR A 1 85 ? -4.332 -20.391 0.294 1 94.75 85 THR A O 1
ATOM 667 N N . GLY A 1 86 ? -5.191 -18.594 1.398 1 93.44 86 GLY A N 1
ATOM 668 C CA . GLY A 1 86 ? -6.047 -19.469 2.191 1 93.44 86 GLY A CA 1
ATOM 669 C C . GLY A 1 86 ? -7.23 -20.016 1.414 1 93.44 86 GLY A C 1
ATOM 670 O O . GLY A 1 86 ? -7.734 -19.359 0.501 1 93.44 86 GLY A O 1
ATOM 671 N N . ASP A 1 87 ? -7.73 -21.172 1.861 1 88.44 87 ASP A N 1
ATOM 672 C CA . ASP A 1 87 ? -8.805 -21.844 1.14 1 88.44 87 ASP A CA 1
ATOM 673 C C . ASP A 1 87 ? -10.133 -21.109 1.329 1 88.44 87 ASP A C 1
ATOM 675 O O . ASP A 1 87 ? -11.094 -21.344 0.588 1 88.44 87 ASP A O 1
ATOM 679 N N . ARG A 1 88 ? -10.102 -20.188 2.262 1 87.56 88 ARG A N 1
ATOM 680 C CA . ARG A 1 88 ? -11.344 -19.453 2.506 1 87.56 88 ARG A CA 1
ATOM 681 C C . ARG A 1 88 ? -11.375 -18.141 1.736 1 87.56 88 ARG A C 1
ATOM 683 O O . ARG A 1 88 ? -12.383 -17.438 1.746 1 87.56 88 ARG A O 1
ATOM 690 N N . SER A 1 89 ? -10.305 -17.922 0.988 1 91.88 89 SER A N 1
ATOM 691 C CA . SER A 1 89 ? -10.242 -16.703 0.194 1 91.88 89 SER A CA 1
ATOM 692 C C . SER A 1 89 ? -10.805 -16.922 -1.206 1 91.88 89 SER A C 1
ATOM 694 O O . SER A 1 89 ? -10.078 -16.844 -2.195 1 91.88 89 SER A O 1
ATOM 696 N N . GLU A 1 90 ? -12.094 -17 -1.344 1 92.19 90 GLU A N 1
ATOM 697 C CA . GLU A 1 90 ? -12.75 -17.297 -2.609 1 92.19 90 GLU A CA 1
ATOM 698 C C . GLU A 1 90 ? -12.492 -16.203 -3.645 1 92.19 90 GLU A C 1
ATOM 700 O O . GLU A 1 90 ? -12.289 -16.5 -4.824 1 92.19 90 GLU A O 1
ATOM 705 N N . LYS A 1 91 ? -12.531 -14.984 -3.203 1 93.94 91 LYS A N 1
ATOM 706 C CA . LYS A 1 91 ? -12.336 -13.859 -4.109 1 93.94 91 LYS A CA 1
ATOM 707 C C . LYS A 1 91 ? -10.938 -13.891 -4.727 1 93.94 91 LYS A C 1
ATOM 709 O O . LYS A 1 91 ? -10.781 -13.711 -5.934 1 93.94 91 LYS A O 1
ATOM 714 N N . ASN A 1 92 ? -9.938 -14.133 -3.877 1 94.75 92 ASN A N 1
ATOM 715 C CA . ASN A 1 92 ? -8.57 -14.203 -4.383 1 94.75 92 ASN A CA 1
ATOM 716 C C . ASN A 1 92 ? -8.383 -15.391 -5.332 1 94.75 92 ASN A C 1
ATOM 718 O O . ASN A 1 92 ? -7.758 -15.25 -6.383 1 94.75 92 ASN A O 1
ATOM 722 N N . MET A 1 93 ? -8.953 -16.484 -4.91 1 95.31 93 MET A N 1
ATOM 723 C CA . MET A 1 93 ? -8.836 -17.672 -5.75 1 95.31 93 MET A CA 1
ATOM 724 C C . MET A 1 93 ? -9.438 -17.422 -7.129 1 95.31 93 MET A C 1
ATOM 726 O O . MET A 1 93 ? -8.836 -17.781 -8.141 1 95.31 93 MET A O 1
ATOM 730 N N . ARG A 1 94 ? -10.586 -16.859 -7.207 1 96.25 94 ARG A N 1
ATOM 731 C CA . ARG A 1 94 ? -11.234 -16.547 -8.469 1 96.25 94 ARG A CA 1
ATOM 732 C C . ARG A 1 94 ? -10.383 -15.594 -9.305 1 96.25 94 ARG A C 1
ATOM 734 O O . ARG A 1 94 ? -10.242 -15.766 -10.516 1 96.25 94 ARG A O 1
ATOM 741 N N . LEU A 1 95 ? -9.836 -14.625 -8.656 1 97.69 95 LEU A N 1
ATOM 742 C CA . LEU A 1 95 ? -8.961 -13.672 -9.328 1 97.69 95 LEU A CA 1
ATOM 743 C C . LEU A 1 95 ? -7.77 -14.383 -9.961 1 97.69 95 LEU A C 1
ATOM 745 O O . LEU A 1 95 ? -7.465 -14.172 -11.133 1 97.69 95 LEU A O 1
ATOM 749 N N . TYR A 1 96 ? -7.102 -15.203 -9.148 1 98.06 96 TYR A N 1
ATOM 750 C CA . TYR A 1 96 ? -5.898 -15.867 -9.633 1 98.06 96 TYR A CA 1
ATOM 751 C C . TYR A 1 96 ? -6.219 -16.812 -10.781 1 98.06 96 TYR A C 1
ATOM 753 O O . TYR A 1 96 ? -5.469 -16.906 -11.75 1 98.06 96 TYR A O 1
ATOM 761 N N . GLU A 1 97 ? -7.363 -17.484 -10.617 1 97.69 97 GLU A N 1
ATOM 762 C CA . GLU A 1 97 ? -7.797 -18.359 -11.695 1 97.69 97 GLU A CA 1
ATOM 763 C C . GLU A 1 97 ? -8.047 -17.578 -12.977 1 97.69 97 GLU A C 1
ATOM 765 O O . GLU A 1 97 ? -7.629 -18 -14.062 1 97.69 97 GLU A O 1
ATOM 770 N N . LYS A 1 98 ? -8.656 -16.5 -12.859 1 97.81 98 LYS A N 1
ATOM 771 C CA . LYS A 1 98 ? -8.938 -15.648 -14.016 1 97.81 98 LYS A CA 1
ATOM 772 C C . LYS A 1 98 ? -7.645 -15.156 -14.656 1 97.81 98 LYS A C 1
ATOM 774 O O . LYS A 1 98 ? -7.598 -14.93 -15.867 1 97.81 98 LYS A O 1
ATOM 779 N N . LEU A 1 99 ? -6.641 -15.039 -13.906 1 97.75 99 LEU A N 1
ATOM 780 C CA . LEU A 1 99 ? -5.355 -14.547 -14.391 1 97.75 99 LEU A CA 1
ATOM 781 C C . LEU A 1 99 ?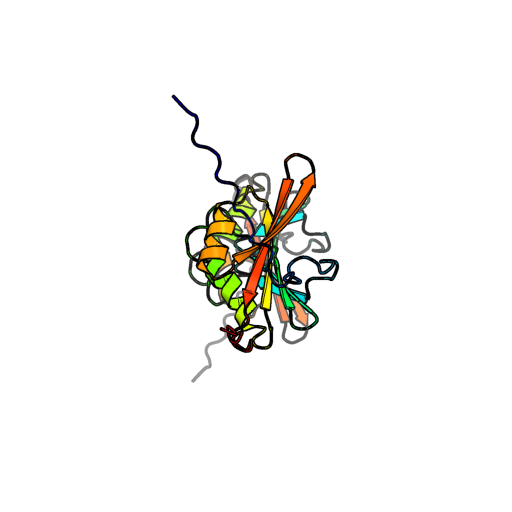 -4.52 -15.68 -14.977 1 97.75 99 LEU A C 1
ATOM 783 O O . LEU A 1 99 ? -3.402 -15.461 -15.445 1 97.75 99 LEU A O 1
ATOM 787 N N . GLY A 1 100 ? -5.012 -16.891 -14.812 1 97.5 100 GLY A N 1
ATOM 788 C CA . GLY A 1 100 ? -4.352 -18 -15.461 1 97.5 100 GLY A CA 1
ATOM 789 C C . GLY A 1 100 ? -3.629 -18.922 -14.492 1 97.5 100 GLY A C 1
ATOM 790 O O . GLY A 1 100 ? -2.984 -19.891 -14.906 1 97.5 100 GLY A O 1
ATOM 791 N N . TYR A 1 101 ? -3.771 -18.641 -13.219 1 97.5 101 TYR A N 1
ATOM 792 C CA . TYR A 1 101 ? -3.186 -19.531 -12.227 1 97.5 101 TYR A CA 1
ATOM 793 C C . TYR A 1 101 ? -4.047 -20.781 -12.039 1 97.5 101 TYR A C 1
ATOM 795 O O . TYR A 1 101 ? -5.273 -20.719 -12.133 1 97.5 101 TYR A O 1
ATOM 803 N N . ARG A 1 102 ? -3.363 -21.859 -11.672 1 96.69 102 ARG A N 1
ATOM 804 C CA . ARG A 1 102 ? -4.039 -23.125 -11.398 1 96.69 102 ARG A CA 1
ATOM 805 C C . ARG A 1 102 ? -3.557 -23.719 -10.086 1 96.69 102 ARG A C 1
ATOM 807 O O . ARG A 1 102 ? -2.371 -23.641 -9.758 1 96.69 102 ARG A O 1
ATOM 814 N N . VAL A 1 103 ? -4.461 -24.438 -9.414 1 94.75 103 VAL A N 1
ATOM 815 C CA . VAL A 1 103 ? -4.102 -25.094 -8.164 1 94.75 103 VAL A CA 1
ATOM 816 C C . VAL A 1 103 ? -3.107 -26.219 -8.445 1 94.75 103 VAL A C 1
ATOM 818 O O . VAL A 1 103 ? -3.295 -27 -9.383 1 94.75 103 VAL A O 1
ATOM 821 N N . CYS A 1 104 ? -2.074 -26.203 -7.605 1 93.56 104 CYS A N 1
ATOM 822 C CA . CYS A 1 104 ? -1.091 -27.25 -7.832 1 93.56 104 CYS A CA 1
ATOM 823 C C . CYS A 1 104 ? -0.847 -28.062 -6.562 1 93.56 104 CYS A C 1
ATOM 825 O O . CYS A 1 104 ? -0.309 -29.156 -6.617 1 93.56 104 CYS A O 1
ATOM 827 N N . ARG A 1 105 ? -1.176 -27.469 -5.477 1 92.19 105 ARG A N 1
ATOM 828 C CA . ARG A 1 105 ? -0.937 -28.125 -4.195 1 92.19 105 ARG A CA 1
ATOM 829 C C . ARG A 1 105 ? -1.799 -27.516 -3.096 1 92.19 105 ARG A C 1
ATOM 831 O O . ARG A 1 105 ? -2.131 -26.328 -3.146 1 92.19 105 ARG A O 1
ATOM 838 N N . THR A 1 106 ? -2.219 -28.359 -2.215 1 92.31 106 THR A N 1
ATOM 839 C CA . THR A 1 106 ? -2.865 -27.875 -1.002 1 92.31 106 THR A CA 1
ATOM 840 C C . THR A 1 106 ? -2.156 -28.406 0.241 1 92.31 106 THR A C 1
ATOM 842 O O . THR A 1 106 ? -1.658 -29.531 0.242 1 92.31 106 THR A O 1
ATOM 845 N N . ARG A 1 107 ? -2.1 -27.562 1.252 1 91.81 107 ARG A N 1
ATOM 846 C CA . ARG A 1 107 ? -1.449 -27.953 2.496 1 91.81 107 ARG A CA 1
ATOM 847 C C . ARG A 1 107 ? -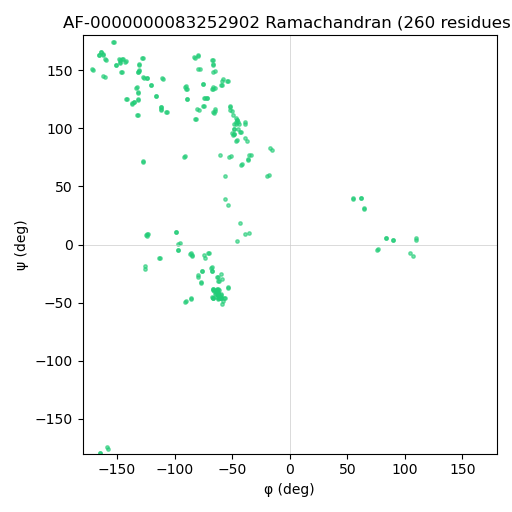2.262 -27.516 3.707 1 91.81 107 ARG A C 1
ATOM 849 O O . ARG A 1 107 ? -2.447 -26.312 3.926 1 91.81 107 ARG A O 1
ATOM 856 N N . GLN A 1 108 ? -2.646 -28.453 4.504 1 93.56 108 GLN A N 1
ATOM 857 C CA . GLN A 1 108 ? -3.344 -28.094 5.738 1 93.56 108 GLN A CA 1
ATOM 858 C C . GLN A 1 108 ? -2.361 -27.656 6.816 1 93.56 108 GLN A C 1
ATOM 860 O O . GLN A 1 108 ? -1.522 -28.438 7.262 1 93.56 108 GLN A O 1
ATOM 865 N N . VAL A 1 109 ? -2.408 -26.422 7.27 1 91.12 109 VAL A N 1
ATOM 866 C CA . VAL A 1 109 ? -1.509 -25.875 8.273 1 91.12 109 VAL A CA 1
ATOM 867 C C . VAL A 1 109 ? -2.039 -26.188 9.672 1 91.12 109 VAL A C 1
ATOM 869 O O . VAL A 1 109 ? -1.298 -26.672 10.531 1 91.12 109 VAL A O 1
ATOM 872 N N . HIS A 1 110 ? -3.23 -26 9.93 1 93.25 110 HIS A N 1
ATOM 873 C CA . HIS A 1 110 ? -3.963 -26.375 11.133 1 93.25 110 HIS A CA 1
ATOM 874 C C . HIS A 1 110 ? -5.461 -26.453 10.859 1 93.25 110 HIS A C 1
ATOM 876 O O . HIS A 1 110 ? -5.902 -26.266 9.727 1 93.25 110 HIS A O 1
ATOM 882 N N . GLU A 1 111 ? -6.113 -26.688 12.047 1 89.56 111 GLU A N 1
ATOM 883 C CA . GLU A 1 111 ? -7.559 -26.781 11.883 1 89.56 111 GLU A CA 1
ATOM 884 C C . GLU A 1 111 ? -8.148 -25.438 11.43 1 89.56 111 GLU A C 1
ATOM 886 O O . GLU A 1 111 ? -7.867 -24.406 12.031 1 89.56 111 GLU A O 1
ATOM 891 N N . GLY A 1 112 ? -8.664 -25.344 10.336 1 91.44 112 GLY A N 1
ATOM 892 C CA . GLY A 1 112 ? -9.336 -24.125 9.891 1 91.44 112 GLY A CA 1
ATOM 893 C C . GLY A 1 112 ? -8.547 -23.359 8.852 1 91.44 112 GLY A C 1
ATOM 894 O O . GLY A 1 112 ? -9 -22.312 8.375 1 91.44 112 GLY A O 1
ATOM 895 N N . LEU A 1 113 ? -7.301 -23.859 8.711 1 93.56 113 LEU A N 1
ATOM 896 C CA . LEU A 1 113 ? -6.5 -23.156 7.711 1 93.56 113 LEU A CA 1
ATOM 897 C C . LEU A 1 113 ? -5.832 -24.141 6.758 1 93.56 113 LEU A C 1
ATOM 899 O O . LEU A 1 113 ? -4.992 -24.938 7.176 1 93.56 113 LEU A O 1
ATOM 903 N N . THR A 1 114 ? -6.258 -24.125 5.555 1 94.56 114 THR A N 1
ATOM 904 C CA . THR A 1 114 ? -5.621 -24.844 4.453 1 94.56 114 THR A CA 1
ATOM 905 C C . THR A 1 114 ? -5.086 -23.875 3.41 1 94.56 114 THR A C 1
ATOM 907 O O . THR A 1 114 ? -5.805 -22.969 2.967 1 94.56 114 THR A O 1
ATOM 910 N N . LEU A 1 115 ? -3.781 -24.094 3.104 1 93.94 115 LEU A N 1
ATOM 911 C CA . LEU A 1 115 ? -3.182 -23.266 2.057 1 93.94 115 LEU A CA 1
ATOM 912 C C . LEU A 1 115 ? -3.361 -23.922 0.688 1 93.94 115 LEU A C 1
ATOM 914 O O . LEU A 1 115 ? -3.211 -25.141 0.548 1 93.94 115 LEU A O 1
ATOM 918 N N . VAL A 1 116 ? -3.777 -23.078 -0.227 1 94.75 116 VAL A N 1
ATOM 919 C CA . VAL A 1 116 ? -3.906 -23.484 -1.623 1 94.75 116 VAL A CA 1
ATOM 920 C C . VAL A 1 116 ? -2.791 -22.859 -2.451 1 94.75 116 VAL A C 1
ATOM 922 O O . VAL A 1 116 ? -2.721 -21.625 -2.576 1 94.75 116 VAL A O 1
ATOM 925 N N . TYR A 1 117 ? -1.905 -23.688 -2.977 1 95.06 117 TYR A N 1
ATOM 926 C CA . TYR A 1 117 ? -0.813 -23.234 -3.828 1 95.06 117 TYR A CA 1
ATOM 927 C C . TYR A 1 117 ? -1.226 -23.25 -5.297 1 95.06 117 TYR A C 1
ATOM 929 O O . TYR A 1 117 ? -1.874 -24.188 -5.758 1 95.06 117 TYR A O 1
ATOM 937 N N . MET A 1 118 ? -0.857 -22.156 -5.957 1 96.19 118 MET A N 1
ATOM 938 C CA . MET A 1 118 ? -1.222 -22 -7.363 1 96.19 118 MET A CA 1
ATOM 939 C C . MET A 1 118 ? -0.011 -21.609 -8.195 1 96.19 118 MET A C 1
ATOM 941 O O . MET A 1 118 ? 0.941 -21.016 -7.68 1 96.19 118 MET A O 1
ATOM 945 N N . GLU A 1 119 ? -0.057 -21.922 -9.484 1 96.12 119 GLU A N 1
ATOM 946 C CA . GLU A 1 119 ? 1.055 -21.594 -10.375 1 96.12 119 GLU A CA 1
ATOM 947 C C . GLU A 1 119 ? 0.555 -21.172 -11.75 1 96.12 119 GLU A C 1
ATOM 949 O O . GLU A 1 119 ? -0.568 -21.5 -12.141 1 96.12 119 GLU A O 1
ATOM 954 N N . LYS A 1 120 ? 1.325 -20.469 -12.43 1 96.5 120 LYS A N 1
ATOM 955 C CA . LYS A 1 120 ? 1.122 -20 -13.797 1 96.5 120 LYS A CA 1
ATOM 956 C C . LYS A 1 120 ? 2.424 -20.047 -14.594 1 96.5 120 LYS A C 1
ATOM 958 O O . LYS A 1 120 ? 3.453 -19.547 -14.133 1 96.5 120 LYS A O 1
ATOM 963 N N . PRO A 1 121 ? 2.367 -20.766 -15.766 1 94.94 121 PRO A N 1
ATOM 964 C CA . PRO A 1 121 ? 3.586 -20.75 -16.578 1 94.94 121 PRO A CA 1
ATOM 965 C C . PRO A 1 121 ? 4.016 -19.344 -16.984 1 94.94 121 PRO A C 1
ATOM 967 O O . PRO A 1 121 ? 3.164 -18.484 -17.219 1 94.94 121 PRO A O 1
ATOM 970 N N . GLY A 1 122 ? 5.355 -19.125 -16.984 1 93.88 122 GLY A N 1
ATOM 971 C CA . GLY A 1 122 ? 5.875 -17.859 -17.469 1 93.88 122 GLY A CA 1
ATOM 972 C C . GLY A 1 122 ? 5.66 -17.672 -18.969 1 93.88 122 GLY A C 1
ATOM 973 O O . GLY A 1 122 ? 5.27 -18.609 -19.672 1 93.88 122 GLY A O 1
ATOM 974 N N . THR A 1 123 ? 5.699 -16.344 -19.375 1 82.31 123 THR A N 1
ATOM 975 C CA . THR A 1 123 ? 5.484 -16.047 -20.797 1 82.31 123 THR A CA 1
ATOM 976 C C . THR A 1 123 ? 6.57 -16.703 -21.656 1 82.31 123 THR A C 1
ATOM 978 O O . THR A 1 123 ? 6.305 -17.141 -22.766 1 82.31 123 THR A O 1
ATOM 981 N N . MET A 1 124 ? 7.77 -16.859 -21.172 1 75.94 124 MET A N 1
ATOM 982 C CA . MET A 1 124 ? 8.867 -17.406 -21.953 1 75.94 124 MET A CA 1
ATOM 983 C C . MET A 1 124 ? 9.07 -18.891 -21.641 1 75.94 124 MET A C 1
ATOM 985 O O . MET A 1 124 ? 10.039 -19.484 -22.109 1 75.94 124 MET A O 1
ATOM 989 N N . ALA A 1 125 ? 8.125 -19.453 -20.938 1 66.19 125 ALA A N 1
ATOM 990 C CA . ALA A 1 125 ? 8.281 -20.859 -20.594 1 66.19 125 ALA A CA 1
ATOM 991 C C . ALA A 1 125 ? 8.078 -21.75 -21.828 1 66.19 125 ALA A C 1
ATOM 993 O O . ALA A 1 125 ? 7.223 -21.469 -22.656 1 66.19 125 ALA A O 1
ATOM 994 N N . PRO A 1 126 ? 9.102 -22.625 -22.109 1 60.75 126 PRO A N 1
ATOM 995 C CA . PRO A 1 126 ? 8.898 -23.531 -23.234 1 60.75 126 PRO A CA 1
ATOM 996 C C . PRO A 1 126 ? 7.586 -24.297 -23.156 1 60.75 126 PRO A C 1
ATOM 998 O O . PRO A 1 126 ? 7.117 -24.609 -22.062 1 60.75 126 PRO A O 1
ATOM 1001 N N . ILE A 1 127 ? 6.68 -24.141 -24.141 1 53.84 127 ILE A N 1
ATOM 1002 C CA . ILE A 1 127 ? 5.406 -24.859 -24.234 1 53.84 127 ILE A CA 1
ATOM 1003 C C . ILE A 1 127 ? 5.629 -26.344 -23.969 1 53.84 127 ILE A C 1
ATOM 1005 O O . ILE A 1 127 ? 6.559 -26.938 -24.516 1 53.84 127 ILE A O 1
ATOM 1009 N N . ALA A 1 128 ? 5.188 -26.781 -22.812 1 53.88 128 ALA A N 1
ATOM 1010 C CA . ALA A 1 128 ? 5.27 -28.203 -22.547 1 53.88 128 ALA A CA 1
ATOM 1011 C C . ALA A 1 128 ? 4.84 -29.016 -23.766 1 53.88 128 ALA A C 1
ATOM 1013 O O . ALA A 1 128 ? 3.783 -28.766 -24.344 1 53.88 128 ALA A O 1
ATOM 1014 N N . THR A 1 129 ? 5.734 -29.469 -24.562 1 48.28 129 THR A N 1
ATOM 1015 C CA . THR A 1 129 ? 5.355 -30.422 -25.594 1 48.28 129 THR A CA 1
ATOM 1016 C C . THR A 1 129 ? 4.465 -31.516 -25.016 1 48.28 129 THR A C 1
ATOM 1018 O O . THR A 1 129 ? 4.852 -32.219 -24.078 1 48.28 129 THR A O 1
ATOM 1021 N N . GLU A 1 130 ? 3.188 -31.312 -25.016 1 44.53 130 GLU A N 1
ATOM 1022 C CA . GLU A 1 130 ? 2.305 -32.469 -24.797 1 44.53 130 GLU A CA 1
ATOM 1023 C C . GLU A 1 130 ? 2.861 -33.719 -25.438 1 44.53 130 GLU A C 1
ATOM 1025 O O . GLU A 1 130 ? 3.047 -33.781 -26.656 1 44.53 130 GLU A O 1
ATOM 1030 N N . GLU A 1 131 ? 3.881 -34.344 -24.938 1 39.19 131 GLU A N 1
ATOM 1031 C CA . GLU A 1 131 ? 4.109 -35.656 -25.531 1 39.19 131 GLU A CA 1
ATOM 1032 C C . GLU A 1 131 ? 2.816 -36.469 -25.594 1 39.19 131 GLU A C 1
ATOM 1034 O O . GLU A 1 131 ? 2.146 -36.656 -24.578 1 39.19 131 GLU A O 1
ATOM 1039 N N . SER A 1 132 ? 2.148 -36.625 -26.719 1 39.53 132 SER A N 1
ATOM 1040 C CA . SER A 1 132 ? 1.248 -37.719 -27.078 1 39.53 132 SER A CA 1
ATOM 1041 C C . SER A 1 132 ? 1.846 -39.062 -26.688 1 39.53 132 SER A C 1
ATOM 1043 O O . SER A 1 132 ? 3.053 -39.25 -26.828 1 39.53 132 SER A O 1
ATOM 1045 N N . MET B 1 1 ? -33.781 -37.906 0.461 1 35.47 1 MET B N 1
ATOM 1046 C CA . MET B 1 1 ? -33.25 -37.5 -0.841 1 35.47 1 MET B CA 1
ATOM 1047 C C . MET B 1 1 ? -31.719 -37.5 -0.846 1 35.47 1 MET B C 1
ATOM 1049 O O . MET B 1 1 ? -31.094 -36.969 0.07 1 35.47 1 MET B O 1
ATOM 1053 N N . PRO B 1 2 ? -30.953 -38.344 -1.659 1 33.53 2 PRO B N 1
ATOM 1054 C CA . PRO B 1 2 ? -29.531 -38.562 -1.435 1 33.53 2 PRO B CA 1
ATOM 1055 C C . PRO B 1 2 ? -28.688 -37.312 -1.648 1 33.53 2 PRO B C 1
ATOM 1057 O O . PRO B 1 2 ? -29.078 -36.438 -2.42 1 33.53 2 PRO B O 1
ATOM 1060 N N . GLN B 1 3 ? -28.078 -36.781 -0.541 1 36.22 3 GLN B N 1
ATOM 1061 C CA . GLN B 1 3 ? -27.266 -35.562 -0.522 1 36.22 3 GLN B CA 1
ATOM 1062 C C . GLN B 1 3 ? -26.203 -35.594 -1.608 1 36.22 3 GLN B C 1
ATOM 1064 O O . GLN B 1 3 ? -25.609 -36.656 -1.867 1 36.22 3 GLN B O 1
ATOM 1069 N N . PRO B 1 4 ? -26.203 -34.75 -2.621 1 37.5 4 PRO B N 1
ATOM 1070 C CA . PRO B 1 4 ? -25.25 -34.781 -3.727 1 37.5 4 PRO B CA 1
ATOM 1071 C C . PRO B 1 4 ? -23.797 -34.938 -3.252 1 37.5 4 PRO B C 1
ATOM 1073 O O . PRO B 1 4 ? -23.422 -34.375 -2.215 1 37.5 4 PRO B O 1
ATOM 1076 N N . LYS B 1 5 ? -23.156 -36.031 -3.438 1 28.94 5 LYS B N 1
ATOM 1077 C CA . LYS B 1 5 ? -21.766 -36.375 -3.17 1 28.94 5 LYS B CA 1
ATOM 1078 C C . LYS B 1 5 ? -20.828 -35.25 -3.631 1 28.94 5 LYS B C 1
ATOM 1080 O O . LYS B 1 5 ? -20.969 -34.75 -4.742 1 28.94 5 LYS B O 1
ATOM 1085 N N . LYS B 1 6 ? -20.344 -34.5 -2.684 1 36.59 6 LYS B N 1
ATOM 1086 C CA . LYS B 1 6 ? -19.266 -33.531 -2.881 1 36.59 6 LYS B CA 1
ATOM 1087 C C . LYS B 1 6 ? -18.172 -34.094 -3.787 1 36.59 6 LYS B C 1
ATOM 1089 O O . LYS B 1 6 ? -17.516 -35.062 -3.439 1 36.59 6 LYS B O 1
ATOM 1094 N N . GLU B 1 7 ? -18.375 -34.312 -5.137 1 29.91 7 GLU B N 1
ATOM 1095 C CA . GLU B 1 7 ? -17.375 -34.812 -6.07 1 29.91 7 GLU B CA 1
ATOM 1096 C C . GLU B 1 7 ? -15.992 -34.25 -5.758 1 29.91 7 GLU B C 1
ATOM 1098 O O . GLU B 1 7 ? -15.797 -33.031 -5.809 1 29.91 7 GLU B O 1
ATOM 1103 N N . GLY B 1 8 ? -15.156 -34.844 -4.922 1 32.03 8 GLY B N 1
ATOM 1104 C CA . GLY B 1 8 ? -13.758 -34.562 -4.633 1 32.03 8 GLY B CA 1
ATOM 1105 C C . GLY B 1 8 ? -12.906 -34.406 -5.879 1 32.03 8 GLY B C 1
ATOM 1106 O O . GLY B 1 8 ? -13.039 -35.188 -6.828 1 32.03 8 GLY B O 1
ATOM 1107 N N . ILE B 1 9 ? -12.586 -33.281 -6.363 1 37.25 9 ILE B N 1
ATOM 1108 C CA . ILE B 1 9 ? -11.641 -33.062 -7.453 1 37.25 9 ILE B CA 1
ATOM 1109 C C . ILE B 1 9 ? -10.531 -34.094 -7.406 1 37.25 9 ILE B C 1
ATOM 1111 O O . ILE B 1 9 ? -9.758 -34.156 -6.445 1 37.25 9 ILE B O 1
ATOM 1115 N N . ARG B 1 10 ? -10.773 -35.312 -7.84 1 34.31 10 ARG B N 1
ATOM 1116 C CA . ARG B 1 10 ? -9.719 -36.312 -8.039 1 34.31 10 ARG B CA 1
ATOM 1117 C C . ARG B 1 10 ? -8.57 -35.719 -8.852 1 34.31 10 ARG B C 1
ATOM 1119 O O . ARG B 1 10 ? -8.742 -35.344 -10.016 1 34.31 10 ARG B O 1
ATOM 1126 N N . TRP B 1 11 ? -7.492 -35.188 -8.172 1 34.94 11 TRP B N 1
ATOM 1127 C CA . TRP B 1 11 ? -6.199 -34.875 -8.766 1 34.94 11 TRP B CA 1
ATOM 1128 C C . TRP B 1 11 ? -5.645 -36.062 -9.547 1 34.94 11 TRP B C 1
ATOM 1130 O O . TRP B 1 11 ? -5.516 -37.156 -9.008 1 34.94 11 TRP B O 1
ATOM 1140 N N . ASN B 1 12 ? -6.078 -36.375 -10.672 1 33.28 12 ASN B N 1
ATOM 1141 C CA . ASN B 1 12 ? -5.324 -37.344 -11.445 1 33.28 12 ASN B CA 1
ATOM 1142 C C . ASN B 1 12 ? -3.82 -37.156 -11.297 1 33.28 12 ASN B C 1
ATOM 1144 O O . ASN B 1 12 ? -3.312 -36.062 -11.539 1 33.28 12 ASN B O 1
ATOM 1148 N N . SER B 1 13 ? -3.072 -37.938 -10.547 1 36.19 13 SER B N 1
ATOM 1149 C CA . SER B 1 13 ? -1.68 -38.094 -10.141 1 36.19 13 SER B CA 1
ATOM 1150 C C . SER B 1 13 ? -0.769 -38.312 -11.344 1 36.19 13 SER B C 1
ATOM 1152 O O . SER B 1 13 ? 0.392 -38.688 -11.188 1 36.19 13 SER B O 1
ATOM 1154 N N . SER B 1 14 ? -1.229 -38.812 -12.445 1 37.81 14 SER B N 1
ATOM 1155 C CA . SER B 1 14 ? -0.071 -38.875 -13.336 1 37.81 14 SER B CA 1
ATOM 1156 C C . SER B 1 14 ? 0.766 -37.594 -13.242 1 37.81 14 SER B C 1
ATOM 1158 O O . SER B 1 14 ? 0.805 -36.781 -14.18 1 37.81 14 SER B O 1
ATOM 1160 N N . SER B 1 15 ? 0.585 -36.844 -12.188 1 38.91 15 SER B N 1
ATOM 1161 C CA . SER B 1 15 ? 0.848 -35.469 -11.719 1 38.91 15 SER B CA 1
ATOM 1162 C C . SER B 1 15 ? 2.332 -35.125 -11.805 1 38.91 15 SER B C 1
ATOM 1164 O O . SER B 1 15 ? 3.146 -35.688 -11.07 1 38.91 15 SER B O 1
ATOM 1166 N N . GLY B 1 16 ? 2.988 -35.156 -12.922 1 41.66 16 GLY B N 1
ATOM 1167 C CA . GLY B 1 16 ? 4.305 -34.562 -12.828 1 41.66 16 GLY B CA 1
ATOM 1168 C C . GLY B 1 16 ? 4.473 -33.688 -11.602 1 41.66 16 GLY B C 1
ATOM 1169 O O . GLY B 1 16 ? 3.623 -32.812 -11.32 1 41.66 16 GLY B O 1
ATOM 1170 N N . LYS B 1 17 ? 4.789 -34.188 -10.352 1 46.94 17 LYS B N 1
ATOM 1171 C CA . LYS B 1 17 ? 5.012 -33.594 -9.047 1 46.94 17 LYS B CA 1
ATOM 1172 C C . LYS B 1 17 ? 5.332 -32.094 -9.172 1 46.94 17 LYS B C 1
ATOM 1174 O O . LYS B 1 17 ? 6.422 -31.719 -9.609 1 46.94 17 LYS B O 1
ATOM 1179 N N . ARG B 1 18 ? 4.551 -31.344 -9.688 1 54.25 18 ARG B N 1
ATOM 1180 C CA . ARG B 1 18 ? 4.785 -29.922 -9.93 1 54.25 18 ARG B CA 1
ATOM 1181 C C . ARG B 1 18 ? 5.359 -29.25 -8.695 1 54.25 18 ARG B C 1
ATOM 1183 O O . ARG B 1 18 ? 4.91 -29.5 -7.574 1 54.25 18 ARG B O 1
ATOM 1190 N N . ALA B 1 19 ? 6.645 -29 -8.75 1 64.19 19 ALA B N 1
ATOM 1191 C CA . ALA B 1 19 ? 7.539 -28.312 -7.824 1 64.19 19 ALA B CA 1
ATOM 1192 C C . ALA B 1 19 ? 6.848 -27.094 -7.195 1 64.19 19 ALA B C 1
ATOM 1194 O O . ALA B 1 19 ? 7.395 -26.453 -6.293 1 64.19 19 ALA B O 1
ATOM 1195 N N . CYS B 1 20 ? 5.504 -27.078 -7.504 1 75.38 20 CYS B N 1
ATOM 1196 C CA . CYS B 1 20 ? 4.871 -25.875 -7 1 75.38 20 CYS B CA 1
ATOM 1197 C C . CYS B 1 20 ? 4.668 -25.953 -5.492 1 75.38 20 CYS B C 1
ATOM 1199 O O . CYS B 1 20 ? 4.238 -26.984 -4.973 1 75.38 20 CYS B O 1
ATOM 1201 N N . GLY B 1 21 ? 4.91 -24.938 -4.891 1 68.31 21 GLY B N 1
ATOM 1202 C CA . GLY B 1 21 ? 4.688 -24.797 -3.461 1 68.31 21 GLY B CA 1
ATOM 1203 C C . GLY B 1 21 ? 5.738 -25.484 -2.617 1 68.31 21 GLY B C 1
ATOM 1204 O O . GLY B 1 21 ? 5.59 -25.609 -1.399 1 68.31 21 GLY B O 1
ATOM 1205 N N . ARG B 1 22 ? 6.598 -26.141 -3.217 1 64.44 22 ARG B N 1
ATOM 1206 C CA . ARG B 1 22 ? 7.562 -26.891 -2.43 1 64.44 22 ARG B CA 1
ATOM 1207 C C . ARG B 1 22 ? 8.68 -26 -1.911 1 64.44 22 ARG B C 1
ATOM 1209 O O . ARG B 1 22 ? 9.414 -26.375 -0.998 1 64.44 22 ARG B O 1
ATOM 1216 N N . ARG B 1 23 ? 8.906 -24.891 -2.697 1 59.06 23 ARG B N 1
ATOM 1217 C CA . ARG B 1 23 ? 10.055 -24.109 -2.262 1 59.06 23 ARG B CA 1
ATOM 1218 C C . ARG B 1 23 ? 9.742 -23.328 -0.991 1 59.06 23 ARG B C 1
ATOM 1220 O O . ARG B 1 23 ? 8.641 -22.797 -0.836 1 59.06 23 ARG B O 1
ATOM 1227 N N . ARG B 1 24 ? 10.688 -23.578 0.033 1 57.44 24 ARG B N 1
ATOM 1228 C CA . ARG B 1 24 ? 10.617 -22.875 1.31 1 57.44 24 ARG B CA 1
ATOM 1229 C C . ARG B 1 24 ? 10.461 -21.375 1.099 1 57.44 24 ARG B C 1
ATOM 1231 O O . ARG B 1 24 ? 11.297 -20.734 0.448 1 57.44 24 ARG B O 1
ATOM 1238 N N . ARG B 1 25 ? 9.266 -20.828 1.112 1 61.56 25 ARG B N 1
ATOM 1239 C CA . ARG B 1 25 ? 8.805 -19.453 1.014 1 61.56 25 ARG B CA 1
ATOM 1240 C C . ARG B 1 25 ? 9.484 -18.562 2.059 1 61.56 25 ARG B C 1
ATOM 1242 O O . ARG B 1 25 ? 8.82 -17.828 2.785 1 61.56 25 ARG B O 1
ATOM 1249 N N . SER B 1 26 ? 10.805 -18.938 2.34 1 64.56 26 SER B N 1
ATOM 1250 C CA . SER B 1 26 ? 11.32 -18.234 3.512 1 64.56 26 SER B CA 1
ATOM 1251 C C . SER B 1 26 ? 12.148 -17.016 3.109 1 64.56 26 SER B C 1
ATOM 1253 O O . SER B 1 26 ? 12.57 -16.234 3.965 1 64.56 26 SER B O 1
ATOM 1255 N N . GLY B 1 27 ? 12.344 -16.844 1.842 1 77 27 GLY B N 1
ATOM 1256 C CA . GLY B 1 27 ? 13.203 -15.703 1.566 1 77 27 GLY B CA 1
ATOM 1257 C C . GLY B 1 27 ? 12.453 -14.383 1.567 1 77 27 GLY B C 1
ATOM 1258 O O . GLY B 1 27 ? 11.219 -14.359 1.521 1 77 27 GLY B O 1
ATOM 1259 N N . PRO B 1 28 ? 13.242 -13.359 1.73 1 88.56 28 PRO B N 1
ATOM 1260 C CA . PRO B 1 28 ? 12.641 -12.023 1.762 1 88.56 28 PRO B CA 1
ATOM 1261 C C . PRO B 1 28 ? 12.008 -11.633 0.427 1 88.56 28 PRO B C 1
ATOM 1263 O O . PRO B 1 28 ? 12.453 -12.094 -0.628 1 88.56 28 PRO B O 1
ATOM 1266 N N . TRP B 1 29 ? 10.977 -10.844 0.539 1 94.31 29 TRP B N 1
ATOM 1267 C CA . TRP B 1 29 ? 10.445 -10.195 -0.656 1 94.31 29 TRP B CA 1
ATOM 1268 C C . TRP B 1 29 ? 11.445 -9.195 -1.224 1 94.31 29 TRP B C 1
ATOM 1270 O O . TRP B 1 29 ? 12.023 -8.398 -0.482 1 94.31 29 TRP B O 1
ATOM 1280 N N . THR B 1 30 ? 11.594 -9.242 -2.484 1 96 30 THR B N 1
ATOM 1281 C CA . THR B 1 30 ? 12.641 -8.414 -3.068 1 96 30 THR B CA 1
ATOM 1282 C C . THR B 1 30 ? 12.031 -7.316 -3.939 1 96 30 THR B C 1
ATOM 1284 O O . THR B 1 30 ? 12.734 -6.383 -4.348 1 96 30 THR B O 1
ATOM 1287 N N . ARG B 1 31 ? 10.805 -7.391 -4.223 1 96.38 31 ARG B N 1
ATOM 1288 C CA . ARG B 1 31 ? 10.102 -6.406 -5.043 1 96.38 31 ARG B CA 1
ATOM 1289 C C . ARG B 1 31 ? 8.672 -6.215 -4.562 1 96.38 31 ARG B C 1
ATOM 1291 O O . ARG B 1 31 ? 8.141 -7.051 -3.824 1 96.38 31 ARG B O 1
ATOM 1298 N N . GLY B 1 32 ? 8.156 -5.102 -4.953 1 97.56 32 GLY B N 1
ATOM 1299 C CA . GLY B 1 32 ? 6.754 -4.84 -4.66 1 97.56 32 GLY B CA 1
ATOM 1300 C C . GLY B 1 32 ? 6.16 -3.738 -5.52 1 97.56 32 GLY B C 1
ATOM 1301 O O . GLY B 1 32 ? 6.883 -3.037 -6.227 1 97.56 32 GLY B O 1
ATOM 1302 N N . ALA B 1 33 ? 4.832 -3.676 -5.555 1 97.75 33 ALA B N 1
ATOM 1303 C CA . ALA B 1 33 ? 4.062 -2.6 -6.172 1 97.75 33 ALA B CA 1
ATOM 1304 C C . ALA B 1 33 ? 3.053 -2.012 -5.191 1 97.75 33 ALA B C 1
ATOM 1306 O O . ALA B 1 33 ? 2.52 -2.725 -4.336 1 97.75 33 ALA B O 1
ATOM 1307 N N . LEU B 1 34 ? 2.91 -0.754 -5.305 1 98.06 34 LEU B N 1
ATOM 1308 C CA . LEU B 1 34 ? 2.062 0.004 -4.391 1 98.06 34 LEU B CA 1
ATOM 1309 C C . LEU B 1 34 ? 1.15 0.956 -5.156 1 98.06 34 LEU B C 1
ATOM 1311 O O . LEU B 1 34 ? 1.598 1.648 -6.074 1 98.06 34 LEU B O 1
ATOM 1315 N N . VAL B 1 35 ? -0.158 0.967 -4.723 1 98.56 35 VAL B N 1
ATOM 1316 C CA . VAL B 1 35 ? -1.11 1.877 -5.348 1 98.56 35 VAL B CA 1
ATOM 1317 C C . VAL B 1 35 ? -1.136 3.201 -4.59 1 98.56 35 VAL B C 1
ATOM 1319 O O . VAL B 1 35 ? -1.021 4.273 -5.191 1 98.56 35 VAL B O 1
ATOM 1322 N N . GLY B 1 36 ? -1.265 3.117 -3.297 1 98.75 36 GLY B N 1
ATOM 1323 C CA . GLY B 1 36 ? -1.308 4.301 -2.453 1 98.75 36 GLY B CA 1
ATOM 1324 C C . GLY B 1 36 ? -1.234 3.98 -0.973 1 98.75 36 GLY B C 1
ATOM 1325 O O . GLY B 1 36 ? -1.73 2.941 -0.531 1 98.75 36 GLY B O 1
ATOM 1326 N N . SER B 1 37 ? -0.667 4.934 -0.248 1 98.75 37 SER B N 1
ATOM 1327 C CA . SER B 1 37 ? -0.585 4.758 1.198 1 98.75 37 SER B CA 1
ATOM 1328 C C . SER B 1 37 ? -0.272 6.074 1.9 1 98.75 37 SER B C 1
ATOM 1330 O O . SER B 1 37 ? 0.12 7.047 1.256 1 98.75 37 SER B O 1
ATOM 1332 N N . VAL B 1 38 ? -0.468 6.102 3.227 1 98.62 38 VAL B N 1
ATOM 1333 C CA . VAL B 1 38 ? -0.143 7.234 4.086 1 98.62 38 VAL B CA 1
ATOM 1334 C C . VAL B 1 38 ? 0.188 6.738 5.492 1 98.62 38 VAL B C 1
ATOM 1336 O O . VAL B 1 38 ? -0.263 5.668 5.902 1 98.62 38 VAL B O 1
ATOM 1339 N N . ARG B 1 39 ? 0.964 7.5 6.191 1 98.06 39 ARG B N 1
ATOM 1340 C CA . ARG B 1 39 ? 1.312 7.172 7.57 1 98.06 39 ARG B CA 1
ATOM 1341 C C . ARG B 1 39 ? 1.037 8.352 8.5 1 98.06 39 ARG B C 1
ATOM 1343 O O . ARG B 1 39 ? 0.921 9.492 8.047 1 98.06 39 ARG B O 1
ATOM 1350 N N . GLY B 1 40 ? 0.938 8.039 9.789 1 97.06 40 GLY B N 1
ATOM 1351 C CA . GLY B 1 40 ? 0.706 9.102 10.758 1 97.06 40 GLY B CA 1
ATOM 1352 C C . GLY B 1 40 ? 0.957 8.672 12.188 1 97.06 40 GLY B C 1
ATOM 1353 O O . GLY B 1 40 ? 1.108 7.477 12.469 1 97.06 40 GLY B O 1
ATOM 1354 N N . SER B 1 41 ? 1.094 9.633 13.031 1 96.38 41 SER B N 1
ATOM 1355 C CA . SER B 1 41 ? 1.177 9.445 14.477 1 96.38 41 SER B CA 1
ATOM 1356 C C . SER B 1 41 ? 0.531 10.609 15.219 1 96.38 41 SER B C 1
ATOM 1358 O O . SER B 1 41 ? 0.51 11.734 14.727 1 96.38 41 SER B O 1
ATOM 1360 N N . LEU B 1 42 ? 0.024 10.32 16.281 1 94.38 42 LEU B N 1
ATOM 1361 C CA . LEU B 1 42 ? -0.544 11.336 17.156 1 94.38 42 LEU B CA 1
ATOM 1362 C C . LEU B 1 42 ? 0.282 11.477 18.438 1 94.38 42 LEU B C 1
ATOM 1364 O O . LEU B 1 42 ? 0.444 10.508 19.188 1 94.38 42 LEU B O 1
ATOM 1368 N N . THR B 1 43 ? 0.811 12.656 18.609 1 91.69 43 THR B N 1
ATOM 1369 C CA . THR B 1 43 ? 1.605 12.93 19.812 1 91.69 43 THR B CA 1
ATOM 1370 C C . THR B 1 43 ? 1.23 14.281 20.406 1 91.69 43 THR B C 1
ATOM 1372 O O . THR B 1 43 ? 1.255 15.305 19.719 1 91.69 43 THR B O 1
ATOM 1375 N N . GLU B 1 44 ? 0.817 14.289 21.672 1 90.44 44 GLU B N 1
ATOM 1376 C CA . GLU B 1 44 ? 0.503 15.508 22.406 1 90.44 44 GLU B CA 1
ATOM 1377 C C . GLU B 1 44 ? -0.536 16.344 21.672 1 90.44 44 GLU B C 1
ATOM 1379 O O . GLU B 1 44 ? -0.369 17.562 21.516 1 90.44 44 GLU B O 1
ATOM 1384 N N . GLY B 1 45 ? -1.466 15.711 21.109 1 91.62 45 GLY B N 1
ATOM 1385 C CA . GLY B 1 45 ? -2.598 16.375 20.484 1 91.62 45 GLY B CA 1
ATOM 1386 C C . GLY B 1 45 ? -2.312 16.828 19.062 1 91.62 45 GLY B C 1
ATOM 1387 O O . GLY B 1 45 ? -3.145 17.5 18.438 1 91.62 45 GLY B O 1
ATOM 1388 N N . VAL B 1 46 ? -1.128 16.453 18.547 1 93.69 46 VAL B N 1
ATOM 1389 C CA . VAL B 1 46 ? -0.771 16.828 17.188 1 93.69 46 VAL B CA 1
ATOM 1390 C C . VAL B 1 46 ? -0.722 15.586 16.312 1 93.69 46 VAL B C 1
ATOM 1392 O O . VAL B 1 46 ? 0.025 14.641 16.594 1 93.69 46 VAL B O 1
ATOM 1395 N N . GLY B 1 47 ? -1.59 15.516 15.352 1 95.44 47 GLY B N 1
ATOM 1396 C CA . GLY B 1 47 ? -1.529 14.469 14.344 1 95.44 47 GLY B CA 1
ATOM 1397 C C . GLY B 1 47 ? -0.532 14.758 13.234 1 95.44 47 GLY B C 1
ATOM 1398 O O . GLY B 1 47 ? -0.746 15.656 12.422 1 95.44 47 GLY B O 1
ATOM 1399 N N . LEU B 1 48 ? 0.541 14.023 13.273 1 96 48 LEU B N 1
ATOM 1400 C CA . LEU B 1 48 ? 1.519 14.125 12.195 1 96 48 LEU B CA 1
ATOM 1401 C C . LEU B 1 48 ? 1.192 13.148 11.07 1 96 48 LEU B C 1
ATOM 1403 O O . LEU B 1 48 ? 0.997 11.953 11.32 1 96 48 LEU B O 1
ATOM 1407 N N . ILE B 1 49 ? 1.074 13.688 9.914 1 96.88 49 ILE B N 1
ATOM 1408 C CA . ILE B 1 49 ? 0.776 12.867 8.742 1 96.88 49 ILE B CA 1
ATOM 1409 C C . ILE B 1 49 ? 1.894 13.008 7.715 1 96.88 49 ILE B C 1
ATOM 1411 O O . ILE B 1 49 ? 2.406 14.109 7.496 1 96.88 49 ILE B O 1
ATOM 1415 N N . GLY B 1 50 ? 2.262 11.883 7.148 1 96.19 50 GLY B N 1
ATOM 1416 C CA . GLY B 1 50 ? 3.293 11.914 6.125 1 96.19 50 GLY B CA 1
ATOM 1417 C C . GLY B 1 50 ? 3.357 10.633 5.309 1 96.19 50 GLY B C 1
ATOM 1418 O O . GLY B 1 50 ? 2.482 9.773 5.422 1 96.19 50 GLY B O 1
ATOM 1419 N N . LYS B 1 51 ? 4.289 10.656 4.41 1 96.5 51 LYS B N 1
ATOM 1420 C CA . LYS B 1 51 ? 4.547 9.5 3.559 1 96.5 51 LYS B CA 1
ATOM 1421 C C . LYS B 1 51 ? 3.33 9.172 2.697 1 96.5 51 LYS B C 1
ATOM 1423 O O . LYS B 1 51 ? 2.947 8.008 2.572 1 96.5 51 LYS B O 1
ATOM 1428 N N . LEU B 1 52 ? 2.785 10.25 2.275 1 97.94 52 LEU B N 1
ATOM 1429 C CA . LEU B 1 52 ? 1.708 10.062 1.311 1 97.94 52 LEU B CA 1
ATOM 1430 C C . LEU B 1 52 ? 2.264 9.68 -0.057 1 97.94 52 LEU B C 1
ATOM 1432 O O . LEU B 1 52 ? 3.053 10.422 -0.642 1 97.94 52 LEU B O 1
ATOM 1436 N N . ILE B 1 53 ? 1.844 8.508 -0.482 1 97.56 53 ILE B N 1
ATOM 1437 C CA . ILE B 1 53 ? 2.273 8.016 -1.787 1 97.56 53 ILE B CA 1
ATOM 1438 C C . ILE B 1 53 ? 1.066 7.512 -2.572 1 97.56 53 ILE B C 1
ATOM 1440 O O . ILE B 1 53 ? 0.235 6.773 -2.037 1 97.56 53 ILE B O 1
ATOM 1444 N N . VAL B 1 54 ? 1.036 7.992 -3.783 1 98.25 54 VAL B N 1
ATOM 1445 C CA . VAL B 1 54 ? 0.097 7.441 -4.754 1 98.25 54 VAL B CA 1
ATOM 1446 C C . VAL B 1 54 ? 0.823 7.148 -6.066 1 98.25 54 VAL B C 1
ATOM 1448 O O . VAL B 1 54 ? 1.489 8.023 -6.621 1 98.25 54 VAL B O 1
ATOM 1451 N N . HIS B 1 55 ? 0.706 5.922 -6.488 1 97.88 55 HIS B N 1
ATOM 1452 C CA . HIS B 1 55 ? 1.326 5.57 -7.758 1 97.88 55 HIS B CA 1
ATOM 1453 C C . HIS B 1 55 ? 0.861 6.5 -8.875 1 97.88 55 HIS B C 1
ATOM 1455 O O . HIS B 1 55 ? -0.324 6.828 -8.961 1 97.88 55 HIS B O 1
ATOM 1461 N N . PRO B 1 56 ? 1.778 6.914 -9.805 1 96.94 56 PRO B N 1
ATOM 1462 C CA . PRO B 1 56 ? 1.427 7.855 -10.867 1 96.94 56 PRO B CA 1
ATOM 1463 C C . PRO B 1 56 ? 0.213 7.406 -11.68 1 96.94 56 PRO B C 1
ATOM 1465 O O . PRO B 1 56 ? -0.665 8.219 -11.984 1 96.94 56 PRO B O 1
ATOM 1468 N N . ASP B 1 57 ? 0.038 6.105 -11.938 1 95.44 57 ASP B N 1
ATOM 1469 C CA . ASP B 1 57 ? -1.041 5.574 -12.758 1 95.44 57 ASP B CA 1
ATOM 1470 C C . ASP B 1 57 ? -2.387 5.691 -12.047 1 95.44 57 ASP B C 1
ATOM 1472 O O . ASP B 1 57 ? -3.438 5.496 -12.664 1 95.44 57 ASP B O 1
ATOM 1476 N N . TYR B 1 58 ? -2.318 6.09 -10.82 1 96.94 58 TYR B N 1
ATOM 1477 C CA . TYR B 1 58 ? -3.549 6.129 -10.039 1 96.94 58 TYR B CA 1
ATOM 1478 C C . TYR B 1 58 ? -3.795 7.523 -9.477 1 96.94 58 TYR B C 1
ATOM 1480 O O . TYR B 1 58 ? -4.676 7.715 -8.641 1 96.94 58 TYR B O 1
ATOM 1488 N N . GLN B 1 59 ? -3.053 8.484 -9.867 1 96.75 59 GLN B N 1
ATOM 1489 C CA . GLN B 1 59 ? -3.186 9.844 -9.359 1 96.75 59 GLN B CA 1
ATOM 1490 C C . GLN B 1 59 ? -4.34 10.578 -10.039 1 96.75 59 GLN B C 1
ATOM 1492 O O . GLN B 1 59 ? -4.906 10.078 -11.016 1 96.75 59 GLN B O 1
ATOM 1497 N N . ASN B 1 60 ? -4.73 11.688 -9.336 1 96.25 60 ASN B N 1
ATOM 1498 C CA . ASN B 1 60 ? -5.801 12.547 -9.836 1 96.25 60 ASN B CA 1
ATOM 1499 C C . ASN B 1 60 ? -7.137 11.805 -9.883 1 96.25 60 ASN B C 1
ATOM 1501 O O . ASN B 1 60 ? -7.945 12.039 -10.781 1 96.25 60 ASN B O 1
ATOM 1505 N N . ARG B 1 61 ? -7.316 10.891 -9 1 95.44 61 ARG B N 1
ATOM 1506 C CA . ARG B 1 61 ? -8.547 10.102 -8.883 1 95.44 61 ARG B CA 1
ATOM 1507 C C . ARG B 1 61 ? -9.133 10.211 -7.48 1 95.44 61 ARG B C 1
ATOM 1509 O O . ARG B 1 61 ? -9.961 9.391 -7.086 1 95.44 61 ARG B O 1
ATOM 1516 N N . GLY B 1 62 ? -8.555 11.07 -6.727 1 97.19 62 GLY B N 1
ATOM 1517 C CA . GLY B 1 62 ? -9.102 11.32 -5.398 1 97.19 62 GLY B CA 1
ATOM 1518 C C . GLY B 1 62 ? -8.516 10.422 -4.332 1 97.19 62 GLY B C 1
ATOM 1519 O O . GLY B 1 62 ? -8.906 10.492 -3.164 1 97.19 62 GLY B O 1
ATOM 1520 N N . ILE B 1 63 ? -7.621 9.641 -4.641 1 98 63 ILE B N 1
ATOM 1521 C CA . ILE B 1 63 ? -7.051 8.672 -3.709 1 98 63 ILE B CA 1
ATOM 1522 C C . ILE B 1 63 ? -6.293 9.406 -2.604 1 98 63 ILE B C 1
ATOM 1524 O O . ILE B 1 63 ? -6.449 9.094 -1.422 1 98 63 ILE B O 1
ATOM 1528 N N . GLY B 1 64 ? -5.457 10.398 -2.969 1 98.31 64 GLY B N 1
ATOM 1529 C CA . GLY B 1 64 ? -4.742 11.18 -1.969 1 98.31 64 GLY B CA 1
ATOM 1530 C C . GLY B 1 64 ? -5.66 11.844 -0.963 1 98.31 64 GLY B C 1
ATOM 1531 O O . GLY B 1 64 ? -5.414 11.789 0.244 1 98.31 64 GLY B O 1
ATOM 1532 N N . LYS B 1 65 ? -6.648 12.414 -1.507 1 98.38 65 LYS B N 1
ATOM 1533 C CA . LYS B 1 65 ? -7.641 13.086 -0.667 1 98.38 65 LYS B CA 1
ATOM 1534 C C . LYS B 1 65 ? -8.281 12.102 0.307 1 98.38 65 LYS B C 1
ATOM 1536 O O . LYS B 1 65 ? -8.43 12.398 1.494 1 98.38 65 LYS B O 1
ATOM 1541 N N . ARG B 1 66 ? -8.656 10.953 -0.187 1 98.06 66 ARG B N 1
ATOM 1542 C CA . ARG B 1 66 ? -9.32 9.945 0.641 1 98.06 66 ARG B CA 1
ATOM 1543 C C . ARG B 1 66 ? -8.367 9.398 1.701 1 98.06 66 ARG B C 1
ATOM 1545 O O . ARG B 1 66 ? -8.781 9.141 2.836 1 98.06 66 ARG B O 1
ATOM 1552 N N . LEU B 1 67 ? -7.125 9.195 1.356 1 98.56 67 LEU B N 1
ATOM 1553 C CA . LEU B 1 67 ? -6.117 8.734 2.307 1 98.56 67 LEU B CA 1
ATOM 1554 C C . LEU B 1 67 ? -5.93 9.742 3.434 1 98.56 67 LEU B C 1
ATOM 1556 O O . LEU B 1 67 ? -5.922 9.375 4.609 1 98.56 67 LEU B O 1
ATOM 1560 N N . MET B 1 68 ? -5.82 11.016 3.066 1 98.38 68 MET B N 1
ATOM 1561 C CA . MET B 1 68 ? -5.672 12.07 4.062 1 98.38 68 MET B CA 1
ATOM 1562 C C . MET B 1 68 ? -6.891 12.133 4.977 1 98.38 68 MET B C 1
ATOM 1564 O O . MET B 1 68 ? -6.75 12.234 6.195 1 98.38 68 MET B O 1
ATOM 1568 N N . ALA B 1 69 ? -8.062 12.023 4.398 1 97.62 69 ALA B N 1
ATOM 1569 C CA . ALA B 1 69 ? -9.305 12.062 5.168 1 97.62 69 ALA B CA 1
ATOM 1570 C C . ALA B 1 69 ? -9.367 10.906 6.16 1 97.62 69 ALA B C 1
ATOM 1572 O O . ALA B 1 69 ? -9.844 11.07 7.285 1 97.62 69 ALA B O 1
ATOM 1573 N N . SER B 1 70 ? -8.961 9.75 5.742 1 97.19 70 SER B N 1
ATOM 1574 C CA . SER B 1 70 ? -8.977 8.586 6.617 1 97.19 70 SER B CA 1
ATOM 1575 C C . SER B 1 70 ? -8.086 8.797 7.836 1 97.19 70 SER B C 1
ATOM 1577 O O . SER B 1 70 ? -8.43 8.375 8.945 1 97.19 70 SER B O 1
ATOM 1579 N N . MET B 1 71 ? -6.922 9.438 7.641 1 96.62 71 MET B N 1
ATOM 1580 C CA . MET B 1 71 ? -5.996 9.703 8.742 1 96.62 71 MET B CA 1
ATOM 1581 C C . MET B 1 71 ? -6.598 10.695 9.727 1 96.62 71 MET B C 1
ATOM 1583 O O . MET B 1 71 ? -6.527 10.492 10.938 1 96.62 71 MET B O 1
ATOM 1587 N N . GLU B 1 72 ? -7.148 11.719 9.18 1 97.12 72 GLU B N 1
ATOM 1588 C CA . GLU B 1 72 ? -7.758 12.734 10.031 1 97.12 72 GLU B CA 1
ATOM 1589 C C . GLU B 1 72 ? -8.922 12.156 10.828 1 97.12 72 GLU B C 1
ATOM 1591 O O . GLU B 1 72 ? -9.109 12.484 12 1 97.12 72 GLU B O 1
ATOM 1596 N N . ALA B 1 73 ? -9.68 11.312 10.219 1 96.62 73 ALA B N 1
ATOM 1597 C CA . ALA B 1 73 ? -10.852 10.711 10.852 1 96.62 73 ALA B CA 1
ATOM 1598 C C . ALA B 1 73 ? -10.445 9.781 11.992 1 96.62 73 ALA B C 1
ATOM 1600 O O . ALA B 1 73 ? -11.234 9.531 12.906 1 96.62 73 ALA B O 1
ATOM 1601 N N . ALA B 1 74 ? -9.266 9.312 11.961 1 95.69 74 ALA B N 1
ATOM 1602 C CA . ALA B 1 74 ? -8.781 8.383 12.977 1 95.69 74 ALA B CA 1
ATOM 1603 C C . ALA B 1 74 ? -8.453 9.109 14.273 1 95.69 74 ALA B C 1
ATOM 1605 O O . ALA B 1 74 ? -8.336 8.484 15.328 1 95.69 74 ALA B O 1
ATOM 1606 N N . TRP B 1 75 ? -8.188 10.422 14.195 1 95.94 75 TRP B N 1
ATOM 1607 C CA . TRP B 1 75 ? -7.793 11.203 15.359 1 95.94 75 TRP B CA 1
ATOM 1608 C C . TRP B 1 75 ? -8.68 12.438 15.516 1 95.94 75 TRP B C 1
ATOM 1610 O O . TRP B 1 75 ? -8.203 13.57 15.438 1 95.94 75 TRP B O 1
ATOM 1620 N N . ARG B 1 76 ? -9.852 12.242 15.898 1 93.81 76 ARG B N 1
ATOM 1621 C CA . ARG B 1 76 ? -10.82 13.32 16.078 1 93.81 76 ARG B CA 1
ATOM 1622 C C . ARG B 1 76 ? -10.43 14.219 17.25 1 93.81 76 ARG B C 1
ATOM 1624 O O . ARG B 1 76 ? -10.828 15.383 17.297 1 93.81 76 ARG B O 1
ATOM 1631 N N . GLU B 1 77 ? -9.609 13.688 18.125 1 94.69 77 GLU B N 1
ATOM 1632 C CA . GLU B 1 77 ? -9.211 14.43 19.312 1 94.69 77 GLU B CA 1
ATOM 1633 C C . GLU B 1 77 ? -8.023 15.344 19.031 1 94.69 77 GLU B C 1
ATOM 1635 O O . GLU B 1 77 ? -7.629 16.141 19.875 1 94.69 77 GLU B O 1
ATOM 1640 N N . ALA B 1 78 ? -7.434 15.203 17.859 1 95.38 78 ALA B N 1
ATOM 1641 C CA . ALA B 1 78 ? -6.281 16.031 17.531 1 95.38 78 ALA B CA 1
ATOM 1642 C C . ALA B 1 78 ? -6.637 17.516 17.562 1 95.38 78 ALA B C 1
ATOM 1644 O O . ALA B 1 78 ? -7.684 17.922 17.062 1 95.38 78 ALA B O 1
ATOM 1645 N N . LYS B 1 79 ? -5.738 18.312 18.141 1 94.06 79 LYS B N 1
ATOM 1646 C CA . LYS B 1 79 ? -5.895 19.766 18.141 1 94.06 79 LYS B CA 1
ATOM 1647 C C . LYS B 1 79 ? -5.531 20.359 16.781 1 94.06 79 LYS B C 1
ATOM 1649 O O . LYS B 1 79 ? -6.105 21.375 16.359 1 94.06 79 LYS B O 1
ATOM 1654 N N . ARG B 1 80 ? -4.598 19.688 16.219 1 95.12 80 ARG B N 1
ATOM 1655 C CA . ARG B 1 80 ? -4.176 20.094 14.883 1 95.12 80 ARG B CA 1
ATOM 1656 C C . ARG B 1 80 ? -3.459 18.953 14.164 1 95.12 80 ARG B C 1
ATOM 1658 O O . ARG B 1 80 ? -2.99 18 14.805 1 95.12 80 ARG B O 1
ATOM 1665 N N . PHE B 1 81 ? -3.434 19.062 12.914 1 96 81 PHE B N 1
ATOM 1666 C CA . PHE B 1 81 ? -2.65 18.188 12.062 1 96 81 PHE B CA 1
ATOM 1667 C C . PHE B 1 81 ? -1.479 18.922 11.438 1 96 81 PHE B C 1
ATOM 1669 O O . PHE B 1 81 ? -1.6 20.109 11.094 1 96 81 PHE B O 1
ATOM 1676 N N . GLU B 1 82 ? -0.391 18.188 11.344 1 96.25 82 GLU B N 1
ATOM 1677 C CA . GLU B 1 82 ? 0.798 18.75 10.703 1 96.25 82 GLU B CA 1
ATOM 1678 C C . GLU B 1 82 ? 1.366 17.781 9.656 1 96.25 82 GLU B C 1
ATOM 1680 O O . GLU B 1 82 ? 1.242 16.562 9.797 1 96.25 82 GLU B O 1
ATOM 1685 N N . LEU B 1 83 ? 1.974 18.406 8.68 1 96.06 83 LEU B N 1
ATOM 1686 C CA . LEU B 1 83 ? 2.727 17.656 7.68 1 96.06 83 LEU B CA 1
ATOM 1687 C C . LEU B 1 83 ? 3.834 18.516 7.074 1 96.06 83 LEU B C 1
ATOM 1689 O O . LEU B 1 83 ? 3.959 19.703 7.402 1 96.06 83 LEU B O 1
ATOM 1693 N N . PHE B 1 84 ? 4.637 17.844 6.242 1 95 84 PHE B N 1
ATOM 1694 C CA . PHE B 1 84 ? 5.598 18.609 5.465 1 95 84 PHE B CA 1
ATOM 1695 C C . PHE B 1 84 ? 5.84 17.969 4.105 1 95 84 PHE B C 1
ATOM 1697 O O . PHE B 1 84 ? 5.551 16.781 3.912 1 95 84 PHE B O 1
ATOM 1704 N N . THR B 1 85 ? 6.25 18.734 3.24 1 94.88 85 THR B N 1
ATOM 1705 C CA . THR B 1 85 ? 6.598 18.297 1.893 1 94.88 85 THR B CA 1
ATOM 1706 C C . THR B 1 85 ? 7.738 19.141 1.331 1 94.88 85 THR B C 1
ATOM 1708 O O . THR B 1 85 ? 8.109 20.156 1.914 1 94.88 85 THR B O 1
ATOM 1711 N N . GLY B 1 86 ? 8.383 18.562 0.349 1 93.44 86 GLY B N 1
ATOM 1712 C CA . GLY B 1 86 ? 9.367 19.375 -0.338 1 93.44 86 GLY B CA 1
ATOM 1713 C C . GLY B 1 86 ? 8.75 20.531 -1.107 1 93.44 86 GLY B C 1
ATOM 1714 O O . GLY B 1 86 ? 7.625 20.438 -1.592 1 93.44 86 GLY B O 1
ATOM 1715 N N . ASP B 1 87 ? 9.57 21.594 -1.315 1 87.75 87 ASP B N 1
ATOM 1716 C CA . ASP B 1 87 ? 9.062 22.797 -1.95 1 87.75 87 ASP B CA 1
ATOM 1717 C C . ASP B 1 87 ? 8.859 22.594 -3.449 1 87.75 87 ASP B C 1
ATOM 1719 O O . ASP B 1 87 ? 8.172 23.375 -4.102 1 87.75 87 ASP B O 1
ATOM 1723 N N . ARG B 1 88 ? 9.352 21.469 -3.908 1 86.88 88 ARG B N 1
ATOM 1724 C CA . ARG B 1 88 ? 9.203 21.219 -5.336 1 86.88 88 ARG B CA 1
ATOM 1725 C C . ARG B 1 88 ? 7.996 20.328 -5.613 1 86.88 88 ARG B C 1
ATOM 1727 O O . ARG B 1 88 ? 7.656 20.078 -6.773 1 86.88 88 ARG B O 1
ATOM 1734 N N . SER B 1 89 ? 7.312 19.969 -4.52 1 91.5 89 SER B N 1
ATOM 1735 C CA . SER B 1 89 ? 6.129 19.141 -4.672 1 91.5 89 SER B CA 1
ATOM 1736 C C . SER B 1 89 ? 4.871 19.984 -4.832 1 91.5 89 SER B C 1
ATOM 1738 O O . SER B 1 89 ? 3.994 19.969 -3.965 1 91.5 89 SER B O 1
ATOM 1740 N N . GLU B 1 90 ? 4.648 20.547 -5.969 1 91.88 90 GLU B N 1
ATOM 1741 C CA . GLU B 1 90 ? 3.537 21.469 -6.215 1 91.88 90 GLU B CA 1
ATOM 1742 C C . GLU B 1 90 ? 2.195 20.75 -6.098 1 91.88 90 GLU B C 1
ATOM 1744 O O . GLU B 1 90 ? 1.234 21.297 -5.562 1 91.88 90 GLU B O 1
ATOM 1749 N N . LYS B 1 91 ? 2.166 19.578 -6.602 1 93.88 91 LYS B N 1
ATOM 1750 C CA . LYS B 1 91 ? 0.925 18.797 -6.578 1 93.88 91 LYS B CA 1
ATOM 1751 C C . LYS B 1 91 ? 0.488 18.516 -5.145 1 93.88 91 LYS B C 1
ATOM 1753 O O . LYS B 1 91 ? -0.685 18.672 -4.801 1 93.88 91 LYS B O 1
ATOM 1758 N N . ASN B 1 92 ? 1.446 18.078 -4.328 1 94.69 92 ASN B N 1
ATOM 1759 C CA . ASN B 1 92 ? 1.122 17.812 -2.934 1 94.69 92 ASN B CA 1
ATOM 1760 C C . ASN B 1 92 ? 0.699 19.078 -2.195 1 94.69 92 ASN B C 1
ATOM 1762 O O . ASN B 1 92 ? -0.268 19.062 -1.431 1 94.69 92 ASN B O 1
ATOM 1766 N N . MET B 1 93 ? 1.438 20.109 -2.469 1 95.31 93 MET B N 1
ATOM 1767 C CA . MET B 1 93 ? 1.114 21.359 -1.808 1 95.31 93 MET B CA 1
ATOM 1768 C C . MET B 1 93 ? -0.302 21.812 -2.154 1 95.31 93 MET B C 1
ATOM 1770 O O . MET B 1 93 ? -1.062 22.219 -1.272 1 95.31 93 MET B O 1
ATOM 1774 N N . ARG B 1 94 ? -0.675 21.766 -3.377 1 96.19 94 ARG B N 1
ATOM 1775 C CA . ARG B 1 94 ? -2.02 22.125 -3.812 1 96.19 94 ARG B CA 1
ATOM 1776 C C . ARG B 1 94 ? -3.068 21.234 -3.145 1 96.19 94 ARG B C 1
ATOM 1778 O O . ARG B 1 94 ? -4.117 21.734 -2.715 1 96.19 94 ARG B O 1
ATOM 1785 N N . LEU B 1 95 ? -2.777 19.953 -3.096 1 97.69 95 LEU B N 1
ATOM 1786 C CA . LEU B 1 95 ? -3.676 19.016 -2.434 1 97.69 95 LEU B CA 1
ATOM 1787 C C . LEU B 1 95 ? -3.893 19.406 -0.976 1 97.69 95 LEU B C 1
ATOM 1789 O O . LEU B 1 95 ? -5.031 19.484 -0.513 1 97.69 95 LEU B O 1
ATOM 1793 N N . TYR B 1 96 ? -2.777 19.672 -0.274 1 98.12 96 TYR B N 1
ATOM 1794 C CA . TYR B 1 96 ? -2.873 19.969 1.152 1 98.12 96 TYR B CA 1
ATOM 1795 C C . TYR B 1 96 ? -3.605 21.281 1.395 1 98.12 96 TYR B C 1
ATOM 1797 O O . TYR B 1 96 ? -4.41 21.391 2.324 1 98.12 96 TYR B O 1
ATOM 1805 N N . GLU B 1 97 ? -3.316 22.203 0.519 1 97.62 97 GLU B N 1
ATOM 1806 C CA . GLU B 1 97 ? -4.027 23.469 0.624 1 97.62 97 GLU B CA 1
ATOM 1807 C C . GLU B 1 97 ? -5.527 23.281 0.424 1 97.62 97 GLU B C 1
ATOM 1809 O O . GLU B 1 97 ? -6.336 23.844 1.172 1 97.62 97 GLU B O 1
ATOM 1814 N N . LYS B 1 98 ? -5.887 22.516 -0.525 1 97.81 98 LYS B N 1
ATOM 1815 C CA . LYS B 1 98 ? -7.293 22.234 -0.808 1 97.81 98 LYS B CA 1
ATOM 1816 C C . LYS B 1 98 ? -7.961 21.531 0.37 1 97.81 98 LYS B C 1
ATOM 1818 O O . LYS B 1 98 ? -9.156 21.703 0.602 1 97.81 98 LYS B O 1
ATOM 1823 N N . LEU B 1 99 ? -7.219 20.828 1.108 1 97.81 99 LEU B N 1
ATOM 1824 C CA . LEU B 1 99 ? -7.738 20.078 2.246 1 97.81 99 LEU B CA 1
ATOM 1825 C C . LEU B 1 99 ? -7.789 20.953 3.496 1 97.81 99 LEU B C 1
ATOM 1827 O O . LEU B 1 99 ? -8.211 20.5 4.562 1 97.81 99 LEU B O 1
ATOM 1831 N N . GLY B 1 100 ? -7.223 22.125 3.402 1 97.5 100 GLY B N 1
ATOM 1832 C CA . GLY B 1 100 ? -7.355 23.062 4.504 1 97.5 100 GLY B CA 1
ATOM 1833 C C . GLY B 1 100 ? -6.059 23.281 5.258 1 97.5 100 GLY B C 1
ATOM 1834 O O . GLY B 1 100 ? -6.023 24.031 6.242 1 97.5 100 GLY B O 1
ATOM 1835 N N . TYR B 1 101 ? -5.004 22.703 4.746 1 97.5 101 TYR B N 1
ATOM 1836 C CA . TYR B 1 101 ? -3.703 22.953 5.359 1 97.5 101 TYR B CA 1
ATOM 1837 C C . TYR B 1 101 ? -3.143 24.297 4.91 1 97.5 101 TYR B C 1
ATOM 1839 O O . TYR B 1 101 ? -3.373 24.719 3.777 1 97.5 101 TYR B O 1
ATOM 1847 N N . ARG B 1 102 ? -2.346 24.875 5.805 1 96.75 102 ARG B N 1
ATOM 1848 C CA . ARG B 1 102 ? -1.681 26.141 5.516 1 96.75 102 ARG B CA 1
ATOM 1849 C C . ARG B 1 102 ? -0.2 26.078 5.875 1 96.75 102 ARG B C 1
ATOM 1851 O O . ARG B 1 102 ? 0.172 25.469 6.883 1 96.75 102 ARG B O 1
ATOM 1858 N N . VAL B 1 103 ? 0.616 26.812 5.121 1 94.62 103 VAL B N 1
ATOM 1859 C CA . VAL B 1 103 ? 2.047 26.859 5.398 1 94.62 103 VAL B CA 1
ATOM 1860 C C . VAL B 1 103 ? 2.287 27.562 6.73 1 94.62 103 VAL B C 1
ATOM 1862 O O . VAL B 1 103 ? 1.697 28.625 7 1 94.62 103 VAL B O 1
ATOM 1865 N N . CYS B 1 104 ? 3.148 26.906 7.508 1 93.69 104 CYS B N 1
ATOM 1866 C CA . CYS B 1 104 ? 3.412 27.547 8.797 1 93.69 104 CYS B CA 1
ATOM 1867 C C . CYS B 1 104 ? 4.906 27.75 9.008 1 93.69 104 CYS B C 1
ATOM 1869 O O . CYS B 1 104 ? 5.312 28.531 9.867 1 93.69 104 CYS B O 1
ATOM 1871 N N . ARG B 1 105 ? 5.672 27.031 8.266 1 92.12 105 ARG B N 1
ATOM 1872 C CA . ARG B 1 105 ? 7.121 27.109 8.422 1 92.12 105 ARG B CA 1
ATOM 1873 C C . ARG B 1 105 ? 7.84 26.547 7.203 1 92.12 105 ARG B C 1
ATOM 1875 O O . ARG B 1 105 ? 7.324 25.641 6.531 1 92.12 105 ARG B O 1
ATOM 1882 N N . THR B 1 106 ? 8.938 27.156 6.895 1 92.44 106 THR B N 1
ATOM 1883 C CA . THR B 1 106 ? 9.828 26.578 5.887 1 92.44 106 THR B CA 1
ATOM 1884 C C . THR B 1 106 ? 11.234 26.375 6.449 1 92.44 106 THR B C 1
ATOM 1886 O O . THR B 1 106 ? 11.695 27.172 7.266 1 92.44 106 THR B O 1
ATOM 1889 N N . ARG B 1 107 ? 11.852 25.281 6.023 1 91.94 107 ARG B N 1
ATOM 1890 C CA . ARG B 1 107 ? 13.211 25 6.488 1 91.94 107 ARG B CA 1
ATOM 1891 C C . ARG B 1 107 ? 14.086 24.516 5.34 1 91.94 107 ARG B C 1
ATOM 1893 O O . ARG B 1 107 ? 13.828 23.469 4.746 1 91.94 107 ARG B O 1
ATOM 1900 N N . GLN B 1 108 ? 15.133 25.219 5.105 1 93.62 108 GLN B N 1
ATOM 1901 C CA . GLN B 1 108 ? 16.094 24.781 4.09 1 93.62 108 GLN B CA 1
ATOM 1902 C C . GLN B 1 108 ? 17 23.688 4.629 1 93.62 108 GLN B C 1
ATOM 1904 O O . GLN B 1 108 ? 17.781 23.922 5.555 1 93.62 108 GLN B O 1
ATOM 1909 N N . VAL B 1 109 ? 16.969 22.484 4.105 1 91.44 109 VAL B N 1
ATOM 1910 C CA . VAL B 1 109 ? 17.781 21.359 4.551 1 91.44 109 VAL B CA 1
ATOM 1911 C C . VAL B 1 109 ? 19.141 21.391 3.857 1 91.44 109 VAL B C 1
ATOM 1913 O O . VAL B 1 109 ? 20.188 21.266 4.508 1 91.44 109 VAL B O 1
ATOM 1916 N N . HIS B 1 110 ? 19.219 21.562 2.668 1 93.38 110 HIS B N 1
ATOM 1917 C CA . HIS B 1 110 ? 20.406 21.766 1.85 1 93.38 110 HIS B CA 1
ATOM 1918 C C . HIS B 1 110 ? 20.047 22.469 0.54 1 93.38 110 HIS B C 1
ATOM 1920 O O . HIS B 1 110 ? 18.891 22.812 0.311 1 93.38 110 HIS B O 1
ATOM 1926 N N . GLU B 1 111 ? 21.172 22.562 -0.247 1 89.88 111 GLU B N 1
ATOM 1927 C CA . GLU B 1 111 ? 20.922 23.219 -1.526 1 89.88 111 GLU B CA 1
ATOM 1928 C C . GLU B 1 111 ? 19.969 22.406 -2.387 1 89.88 111 GLU B C 1
ATOM 1930 O O . GLU B 1 111 ? 20.156 21.203 -2.57 1 89.88 111 GLU B O 1
ATOM 1935 N N . GLY B 1 112 ? 18.875 22.875 -2.689 1 91.38 112 GLY B N 1
ATOM 1936 C CA . GLY B 1 112 ? 17.953 22.203 -3.592 1 91.38 112 GLY B CA 1
ATOM 1937 C C . GLY B 1 112 ? 16.781 21.547 -2.879 1 91.38 112 GLY B C 1
ATOM 1938 O O . GLY B 1 112 ? 15.906 20.953 -3.518 1 91.38 112 GLY B O 1
ATOM 1939 N N . LEU B 1 113 ? 16.922 21.594 -1.525 1 93.69 113 LEU B N 1
ATOM 1940 C CA . LEU B 1 113 ? 15.812 21 -0.79 1 93.69 113 LEU B CA 1
ATOM 1941 C C . LEU B 1 113 ? 15.352 21.922 0.338 1 93.69 113 LEU B C 1
ATOM 1943 O O . LEU B 1 113 ? 16.109 22.188 1.276 1 93.69 113 LEU B O 1
ATOM 1947 N N . THR B 1 114 ? 14.195 22.453 0.201 1 94.56 114 THR B N 1
ATOM 1948 C CA . THR B 1 114 ? 13.5 23.203 1.242 1 94.56 114 THR B CA 1
ATOM 1949 C C . THR B 1 114 ? 12.219 22.484 1.651 1 94.56 114 THR B C 1
ATOM 1951 O O . THR B 1 114 ? 11.414 22.109 0.798 1 94.56 114 THR B O 1
ATOM 1954 N N . LEU B 1 115 ? 12.117 22.297 3.004 1 93.94 115 LEU B N 1
ATOM 1955 C CA . LEU B 1 115 ? 10.891 21.703 3.523 1 93.94 115 LEU B CA 1
ATOM 1956 C C . LEU B 1 115 ? 9.859 22.766 3.844 1 93.94 115 LEU B C 1
ATOM 1958 O O . LEU B 1 115 ? 10.195 23.828 4.395 1 93.94 115 LEU B O 1
ATOM 1962 N N . VAL B 1 116 ? 8.664 22.469 3.381 1 94.81 116 VAL B N 1
ATOM 1963 C CA . VAL B 1 116 ? 7.512 23.328 3.68 1 94.81 116 VAL B CA 1
ATOM 1964 C C . VAL B 1 116 ? 6.602 22.625 4.684 1 94.81 116 VAL B C 1
ATOM 1966 O O . VAL B 1 116 ? 6.031 21.578 4.391 1 94.81 116 VAL B O 1
ATOM 1969 N N . TYR B 1 117 ? 6.516 23.203 5.883 1 95.06 117 TYR B N 1
ATOM 1970 C CA . TYR B 1 117 ? 5.648 22.672 6.93 1 95.06 117 TYR B CA 1
ATOM 1971 C C . TYR B 1 117 ? 4.262 23.297 6.863 1 95.06 117 TYR B C 1
ATOM 1973 O O . TYR B 1 117 ? 4.125 24.5 6.652 1 95.06 117 TYR B O 1
ATOM 1981 N N . MET B 1 118 ? 3.277 22.406 7.008 1 96.25 118 MET B N 1
ATOM 1982 C CA . MET B 1 118 ? 1.889 22.844 6.918 1 96.25 118 MET B CA 1
ATOM 1983 C C . MET B 1 118 ? 1.07 22.312 8.094 1 96.25 118 MET B C 1
ATOM 1985 O O . MET B 1 118 ? 1.409 21.297 8.672 1 96.25 118 MET B O 1
ATOM 1989 N N . GLU B 1 119 ? -0.013 23.031 8.414 1 96.06 119 GLU B N 1
ATOM 1990 C CA . GLU B 1 119 ? -0.862 22.609 9.531 1 96.06 119 GLU B CA 1
ATOM 1991 C C . GLU B 1 119 ? -2.336 22.859 9.227 1 96.06 119 GLU B C 1
ATOM 1993 O O . GLU B 1 119 ? -2.664 23.688 8.367 1 96.06 119 GLU B O 1
ATOM 1998 N N . LYS B 1 120 ? -3.146 22.188 9.875 1 96.56 120 LYS B N 1
ATOM 1999 C CA . LYS B 1 120 ? -4.602 22.281 9.828 1 96.56 120 LYS B CA 1
ATOM 2000 C C . LYS B 1 120 ? -5.211 22.094 11.211 1 96.56 120 LYS B C 1
ATOM 2002 O O . LYS B 1 120 ? -4.887 21.125 11.914 1 96.56 120 LYS B O 1
ATOM 2007 N N . PRO B 1 121 ? -6.043 23.109 11.625 1 94.94 121 PRO B N 1
ATOM 2008 C CA . PRO B 1 121 ? -6.699 22.922 12.922 1 94.94 121 PRO B CA 1
ATOM 2009 C C . PRO B 1 121 ? -7.555 21.656 12.961 1 94.94 121 PRO B C 1
ATOM 2011 O O . PRO B 1 121 ? -8.172 21.297 11.953 1 94.94 121 PRO B O 1
ATOM 2014 N N . GLY B 1 122 ? -7.516 20.953 14.141 1 93.75 122 GLY B N 1
ATOM 2015 C CA . GLY B 1 122 ? -8.398 19.812 14.336 1 93.75 122 GLY B CA 1
ATOM 2016 C C . GLY B 1 122 ? -9.859 20.188 14.398 1 93.75 122 GLY B C 1
ATOM 2017 O O . GLY B 1 122 ? -10.203 21.375 14.484 1 93.75 122 GLY B O 1
ATOM 2018 N N . THR B 1 123 ? -10.719 19.141 14.117 1 82.44 123 THR B N 1
ATOM 2019 C CA . THR B 1 123 ? -12.156 19.406 14.141 1 82.44 123 THR B CA 1
ATOM 2020 C C . THR B 1 123 ? -12.602 19.844 15.531 1 82.44 123 THR B C 1
ATOM 2022 O O . THR B 1 123 ? -13.5 20.672 15.664 1 82.44 123 THR B O 1
ATOM 2025 N N . MET B 1 124 ? -11.992 19.391 16.594 1 75.94 124 MET B N 1
ATOM 2026 C CA . MET B 1 124 ? -12.414 19.719 17.953 1 75.94 124 MET B CA 1
ATOM 2027 C C . MET B 1 124 ? -11.562 20.844 18.531 1 75.94 124 MET B C 1
ATOM 2029 O O . MET B 1 124 ? -11.688 21.188 19.719 1 75.94 124 MET B O 1
ATOM 2033 N N . ALA B 1 125 ? -10.789 21.453 17.672 1 66.06 125 ALA B N 1
ATOM 2034 C CA . ALA B 1 125 ? -9.945 22.531 18.188 1 66.06 125 ALA B CA 1
ATOM 2035 C C . ALA B 1 125 ? -10.781 23.766 18.531 1 66.06 125 ALA B C 1
ATOM 2037 O O . ALA B 1 125 ? -11.742 24.094 17.828 1 66.06 125 ALA B O 1
ATOM 2038 N N . PRO B 1 126 ? -10.625 24.25 19.812 1 60.31 126 PRO B N 1
ATOM 2039 C CA . PRO B 1 126 ? -11.359 25.469 20.156 1 60.31 126 PRO B CA 1
ATOM 2040 C C . PRO B 1 126 ? -11.125 26.594 19.156 1 60.31 126 PRO B C 1
ATOM 2042 O O . PRO B 1 126 ? -10.039 26.703 18.578 1 60.31 126 PRO B O 1
ATOM 2045 N N . ILE B 1 127 ? -12.18 27.078 18.469 1 53.72 127 ILE B N 1
ATOM 2046 C CA . ILE B 1 127 ? -12.109 28.188 17.531 1 53.72 127 ILE B CA 1
ATOM 2047 C C . ILE B 1 127 ? -11.305 29.328 18.141 1 53.72 127 ILE B C 1
ATOM 2049 O O . ILE B 1 127 ? -11.531 29.703 19.297 1 53.72 127 ILE B O 1
ATOM 2053 N N . ALA B 1 128 ? -10.094 29.516 17.641 1 53.75 128 ALA B N 1
ATOM 2054 C CA . ALA B 1 128 ? -9.328 30.672 18.109 1 53.75 128 ALA B CA 1
ATOM 2055 C C . ALA B 1 128 ? -10.219 31.906 18.203 1 53.75 128 ALA B C 1
ATOM 2057 O O . ALA B 1 128 ? -10.938 32.25 17.25 1 53.75 128 ALA B O 1
ATOM 2058 N N . THR B 1 129 ? -10.734 32.219 19.344 1 47.5 129 THR B N 1
ATOM 2059 C CA . THR B 1 129 ? -11.375 33.5 19.484 1 47.5 129 THR B CA 1
ATOM 2060 C C . THR B 1 129 ? -10.523 34.625 18.875 1 47.5 129 THR B C 1
ATOM 2062 O O . THR B 1 129 ? -9.367 34.781 19.25 1 47.5 129 THR B O 1
ATOM 2065 N N . GLU B 1 130 ? -10.711 34.906 17.625 1 44.5 130 GLU B N 1
ATOM 2066 C CA . GLU B 1 130 ? -10.164 36.156 17.109 1 44.5 130 GLU B CA 1
ATOM 2067 C C . GLU B 1 130 ? -10.258 37.25 18.156 1 44.5 130 GLU B C 1
ATOM 2069 O O . GLU B 1 130 ? -11.352 37.625 18.594 1 44.5 130 GLU B O 1
ATOM 2074 N N . GLU B 1 131 ? -9.484 37.25 19.203 1 38.91 131 GLU B N 1
ATOM 2075 C CA . GLU B 1 131 ? -9.539 38.5 19.938 1 38.91 131 GLU B CA 1
ATOM 2076 C C . GLU B 1 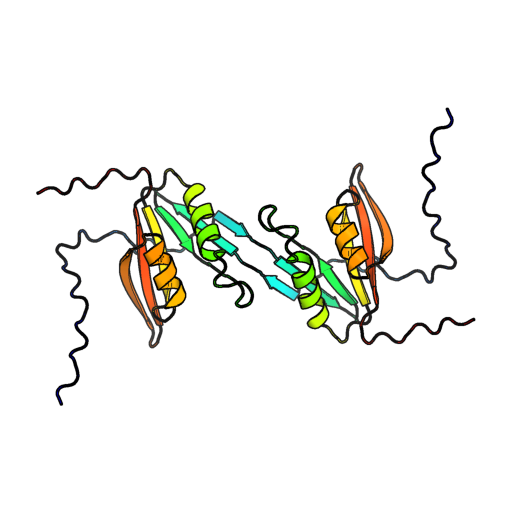131 ? -9.422 39.688 19 1 38.91 131 GLU B C 1
ATOM 2078 O O . GLU B 1 131 ? -8.477 39.781 18.219 1 38.91 131 GLU B O 1
ATOM 2083 N N . SER B 1 132 ? -10.477 40.438 18.688 1 39.06 132 SER B N 1
ATOM 2084 C CA . SER B 1 132 ? -10.492 41.812 18.281 1 39.06 132 SER B CA 1
ATOM 2085 C C . SER B 1 132 ? -9.602 42.656 19.188 1 39.06 132 SER B C 1
ATOM 2087 O O . SER B 1 132 ? -9.531 42.438 20.391 1 39.06 132 SER B O 1
#

Solvent-accessible surface area (backbone atoms only — not comparable to full-atom values): 15758 Å² total; per-residue (Å²): 128,88,73,79,73,80,77,68,84,74,75,71,69,92,46,75,77,61,73,56,76,64,64,80,84,70,69,75,71,73,46,71,50,62,46,28,36,32,34,24,35,75,56,95,44,33,30,39,43,41,73,72,42,60,31,79,95,56,54,96,68,54,54,67,60,51,52,52,50,55,55,51,66,71,43,60,78,18,43,25,34,36,36,66,43,54,70,81,41,58,68,59,51,52,50,41,42,73,73,56,33,43,81,66,41,75,46,76,78,50,95,92,38,36,39,37,20,30,36,28,78,25,90,66,34,79,73,75,71,74,77,126,130,86,73,80,74,78,77,69,83,74,75,74,65,93,44,74,77,60,71,55,76,64,64,80,83,72,67,74,71,74,45,70,50,62,46,28,36,33,33,24,35,75,55,96,45,34,31,39,42,41,74,74,44,61,31,79,95,55,54,97,67,55,52,68,60,50,51,52,49,54,56,52,66,73,44,57,79,17,43,26,34,37,37,66,44,54,71,82,40,58,68,59,50,52,52,40,42,73,72,56,33,42,82,63,38,73,46,76,78,48,94,95,39,38,39,38,22,27,34,26,77,23,87,66,33,77,74,76,69,75,76,126

Nearest PDB structures (foldseek):
  2g3a-assembly1_A-2  TM=8.421E-01  e=6.229E-05  Agrobacterium fabrum str. C58
  3juw-assembly2_C-2  TM=8.362E-01  e=5.723E-04  Bordetella pertussis
  3juw-assembly1_B  TM=8.408E-01  e=6.098E-04  Bordetella pertussis
  2jdd-assembly1_A  TM=7.303E-01  e=2.357E-04  Bacillus licheniformis
  3fnc-assembly1_B  TM=7.686E-01  e=3.913E-04  Listeria innocua Clip11262